Protein AF-A0A938JIF6-F1 (afdb_monomer_lite)

Sequence (369 aa):
MPEVPTPERGSEAEWVRSHLGEILREEVTPSSIAGGQRAADEALAGFHVRGYSARRNEVWPVDRRGASGLSPYIRHGLLTLPRVWDHVEGGPARDVESFRDELLWQEYARHLYARLGDATQRSLRYAVEERGAPYDWPEGMACVDFATDELRRTGWLTNQTRMWLASQWSVRDGGGWRDGEDAFFRHLLDGSRAANRVGWQWTVGALTGKPYGFSRWQVEKRAPGLCADCALARACPIQKWPPEDPPEPRSYADPRVRRDPDLARTSGTAAVSDATGAAPEMVWLTAESLGDDDPALLAHPDLTATFVWDVPLLQRLRLSAKRLIFLTQCLADLAERRDLVVRVGAPATELAGIRLAATFAPVPGWHRI

Radius of gyration: 21.28 Å; chains: 1; bounding box: 51×46×68 Å

Secondary structure (DSSP, 8-state):
---BPPPPTT-HHHHHHHHHGGG--S-----SS--SHHHHHHHHHT---TTHHHHTT--SSGGG------HHHHHTTSS-HHHHHHHTTTS-HHHHHHHHHHHHHHHHHHHHHHHHGGGGGS-SSS------PPP-PPTT-HHHHHHHHHHHHHS---HHHHHHHHHIIIIIS---HHHHHHHHHHH-TT--TTHHHHHHHHHTTTTTSS-----HHHHHHHSTTTTTS-TTGGG-TTSSPPP--PPP------GGGT--S-HHHHS--SS---SSSS--SEEEEBTTB-STT-HHHHH-TTSPEEEEEEHHHHHHH---HHHHHHHHHHHHHHHTTS-EEEEEE-HHHHTTT--EEE----STTGGG-

pLDDT: mean 92.48, std 8.33, range [51.56, 98.81]

Foldseek 3Di:
DAFDDQDAPPCLLVVCCVFVVVLADDHQAAAPQAAALVSLVVLLVPQALACLLVALLADPPPVSHSPSPNLLCCQQASDPLVNSLVSHPPYDPNSSVSVNVVSVLLVVLLLLCLQCFCVLVALAWFHAQAPADPDDQDPQQLLLCSLVVCLQRHLDDRLNSLLQRLCRQCVVVNHDLVVVLLVNLQRHSSNDPRNSSVSSSQQRCSPPQWHDWQAPVSCCVRHNPSQVPRPCNVVPPRNDTGDRPGGHRPHPPPVSSVPRPCCPSRVDDPDDDDPPPDDFQAAEGDSSYLHPPFPQCVVCVPHAYEYEAASVVCSVSSHHSNSSSNVSSSSNNVVVPGRYIYYYYHCCVNCPPGGYDYHDRSHPCRVVD

Structure (mmCIF, N/CA/C/O backbone):
data_AF-A0A938JIF6-F1
#
_entry.id   AF-A0A938JIF6-F1
#
loop_
_atom_site.group_PDB
_atom_site.id
_atom_site.type_symbol
_atom_site.label_atom_id
_atom_site.label_alt_id
_atom_site.label_comp_id
_atom_site.label_asym_id
_atom_site.label_entity_id
_atom_site.label_seq_id
_atom_site.pdbx_PDB_ins_code
_atom_site.Cartn_x
_atom_site.Cartn_y
_atom_site.Cartn_z
_atom_site.occupancy
_atom_site.B_iso_or_equiv
_atom_site.auth_seq_id
_atom_site.auth_comp_id
_atom_site.auth_asym_id
_atom_site.auth_atom_id
_atom_site.pdbx_PDB_model_num
ATOM 1 N N . MET A 1 1 ? -19.047 15.225 10.398 1.00 51.56 1 MET A N 1
ATOM 2 C CA . MET A 1 1 ? -20.406 14.686 10.183 1.00 51.56 1 MET A CA 1
ATOM 3 C C . MET A 1 1 ? -20.594 13.655 11.266 1.00 51.56 1 MET A C 1
ATOM 5 O O . MET A 1 1 ? -19.648 12.920 11.526 1.00 51.56 1 MET A O 1
ATOM 9 N N . PRO A 1 2 ? -21.767 13.614 11.905 1.00 75.50 2 PRO A N 1
ATOM 10 C CA . PRO A 1 2 ? -22.026 12.625 12.938 1.00 75.50 2 PRO A CA 1
ATOM 11 C C . PRO A 1 2 ? -21.855 11.204 12.386 1.00 75.50 2 PRO A C 1
ATOM 13 O O . PRO A 1 2 ? -21.757 10.993 11.176 1.00 75.50 2 PRO A O 1
ATOM 16 N N . GLU A 1 3 ? -21.804 10.256 13.313 1.00 90.75 3 GLU A N 1
ATOM 17 C CA . GLU A 1 3 ? -21.910 8.818 13.076 1.00 90.75 3 GLU A CA 1
ATOM 18 C C . GLU A 1 3 ? -22.782 8.471 11.859 1.00 90.75 3 GLU A C 1
ATOM 20 O O . GLU A 1 3 ? -23.891 8.984 11.697 1.00 90.75 3 GLU A O 1
ATOM 25 N N . VAL A 1 4 ? -22.241 7.630 10.983 1.00 95.81 4 VAL A N 1
ATOM 26 C CA . VAL A 1 4 ? -22.886 7.168 9.751 1.00 95.81 4 VAL A CA 1
ATOM 27 C C . VAL A 1 4 ? -23.193 5.676 9.874 1.00 95.81 4 VAL A C 1
ATOM 29 O O . VAL A 1 4 ? -22.550 4.999 10.680 1.00 95.81 4 VAL A O 1
ATOM 32 N N . PRO A 1 5 ? -24.135 5.134 9.079 1.00 97.00 5 PRO A N 1
ATOM 33 C CA . PRO A 1 5 ? -24.390 3.700 9.073 1.00 97.00 5 PRO A CA 1
ATOM 34 C C . PRO A 1 5 ? -23.096 2.918 8.841 1.00 97.00 5 PRO A C 1
ATOM 36 O O . PRO A 1 5 ? -22.312 3.262 7.954 1.00 97.00 5 PRO A O 1
ATOM 39 N N . THR A 1 6 ? -22.869 1.870 9.625 1.00 97.19 6 THR A N 1
ATOM 40 C CA . THR A 1 6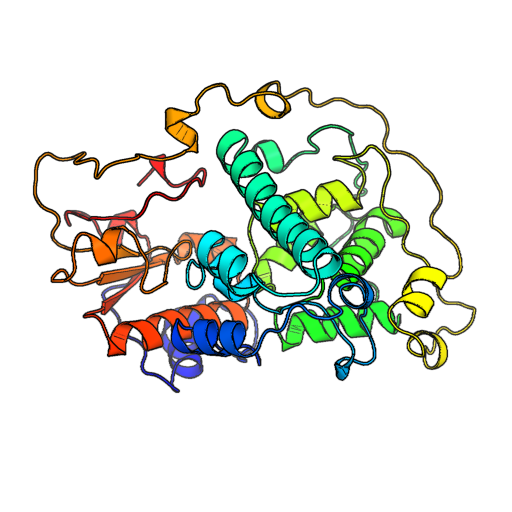 ? -21.755 0.945 9.398 1.00 97.19 6 THR A CA 1
ATOM 41 C C . THR A 1 6 ? -21.959 0.246 8.047 1.00 97.19 6 THR A C 1
ATOM 43 O O . THR A 1 6 ? -23.084 -0.151 7.744 1.00 97.19 6 THR A O 1
ATOM 46 N N . PRO A 1 7 ? -20.926 0.145 7.189 1.00 97.25 7 PRO A N 1
ATOM 47 C CA . PRO A 1 7 ? -21.076 -0.467 5.874 1.00 97.25 7 PRO A CA 1
ATOM 48 C C . PRO A 1 7 ? -21.411 -1.956 5.995 1.00 97.25 7 PRO A C 1
ATOM 50 O O . PRO A 1 7 ? -20.822 -2.666 6.808 1.00 97.25 7 PRO A O 1
ATOM 53 N N . GLU A 1 8 ? -22.318 -2.430 5.145 1.00 96.94 8 GLU A N 1
ATOM 54 C CA . GLU A 1 8 ? -22.677 -3.843 5.041 1.00 96.94 8 GLU A CA 1
ATOM 55 C C . GLU A 1 8 ? -21.904 -4.514 3.901 1.00 96.94 8 GLU A C 1
ATOM 57 O O . GLU A 1 8 ? -21.547 -3.882 2.896 1.00 96.94 8 GLU A O 1
ATOM 62 N N . ARG A 1 9 ? -21.641 -5.820 4.040 1.00 96.00 9 ARG A N 1
ATOM 63 C CA . ARG A 1 9 ? -20.945 -6.568 2.992 1.00 96.00 9 ARG A CA 1
ATOM 64 C C . ARG A 1 9 ? -21.772 -6.613 1.710 1.00 96.00 9 ARG A C 1
ATOM 66 O O . ARG A 1 9 ? -22.938 -6.993 1.715 1.00 96.00 9 ARG A O 1
ATOM 73 N N . GLY A 1 10 ? -21.138 -6.257 0.596 1.00 95.62 10 GLY A N 1
ATOM 74 C CA . GLY A 1 10 ? -21.764 -6.172 -0.724 1.00 95.62 10 GLY A CA 1
ATOM 75 C C . GLY A 1 10 ? -22.377 -4.809 -1.066 1.00 95.62 10 GLY A C 1
ATOM 76 O O . GLY A 1 10 ? -22.762 -4.610 -2.220 1.00 95.62 10 GLY A O 1
ATOM 77 N N . SER A 1 11 ? -22.444 -3.858 -0.125 1.00 96.75 11 SER A N 1
ATOM 78 C CA . SER A 1 11 ? -22.950 -2.498 -0.371 1.00 96.75 11 SER A CA 1
ATOM 79 C C . SER A 1 11 ? -21.854 -1.425 -0.343 1.00 96.75 11 SER A C 1
ATOM 81 O O . SER A 1 11 ? -22.156 -0.234 -0.334 1.00 96.75 11 SER A O 1
ATOM 83 N N . GLU A 1 12 ? -20.573 -1.800 -0.322 1.00 97.88 12 GLU A N 1
ATOM 84 C CA . GLU A 1 12 ? -19.466 -0.899 0.026 1.00 97.88 12 GLU A CA 1
ATOM 85 C C . GLU A 1 12 ? -19.243 0.201 -1.014 1.00 97.88 12 GLU A C 1
ATOM 87 O O . GLU A 1 12 ? -18.929 1.337 -0.664 1.00 97.88 12 GLU A O 1
ATOM 92 N N . ALA A 1 13 ? -19.436 -0.107 -2.299 1.00 97.62 13 ALA A N 1
ATOM 93 C CA . ALA A 1 13 ? -19.345 0.892 -3.362 1.00 97.62 13 ALA A CA 1
ATOM 94 C C . ALA A 1 13 ? -20.469 1.934 -3.266 1.00 97.62 13 ALA A C 1
ATOM 96 O O . ALA A 1 13 ? -20.216 3.125 -3.446 1.00 97.62 13 ALA A O 1
ATOM 97 N N . GLU A 1 14 ? -21.695 1.505 -2.954 1.00 97.94 14 GLU A N 1
ATOM 98 C CA . GLU A 1 14 ? -22.808 2.431 -2.723 1.00 97.94 14 GLU A CA 1
ATOM 99 C C . GLU A 1 14 ? -22.570 3.254 -1.461 1.00 97.94 14 GLU A C 1
ATOM 101 O O . GLU A 1 14 ? -22.685 4.473 -1.496 1.00 97.94 14 GLU A O 1
ATOM 106 N N . TRP A 1 15 ? -22.101 2.619 -0.389 1.00 98.00 15 TRP A N 1
ATOM 107 C CA . TRP A 1 15 ? -21.744 3.304 0.847 1.00 98.00 15 TRP A CA 1
ATOM 108 C C . TRP A 1 15 ? -20.708 4.415 0.610 1.00 98.00 15 TRP A C 1
ATOM 110 O O . TRP A 1 15 ? -20.898 5.555 1.036 1.00 98.00 15 TRP A O 1
ATOM 120 N N . VAL A 1 16 ? -19.632 4.121 -0.133 1.00 98.06 16 VAL A N 1
ATOM 121 C CA . VAL A 1 16 ? -18.611 5.119 -0.498 1.00 98.06 16 VAL A CA 1
ATOM 122 C C . VAL A 1 16 ? -19.221 6.248 -1.326 1.00 98.06 16 VAL A C 1
ATOM 124 O O . VAL A 1 16 ? -18.906 7.413 -1.084 1.00 98.06 16 VAL A O 1
ATOM 127 N N . ARG A 1 17 ? -20.114 5.934 -2.270 1.00 97.25 17 ARG A N 1
ATOM 128 C CA . ARG A 1 17 ? -20.821 6.938 -3.074 1.00 97.25 17 ARG A CA 1
ATOM 129 C C . ARG A 1 17 ? -21.674 7.859 -2.199 1.00 97.25 17 ARG A C 1
ATOM 131 O O . ARG A 1 17 ? -21.592 9.073 -2.367 1.00 97.25 17 ARG A O 1
ATOM 138 N N . SER A 1 18 ? -22.440 7.310 -1.259 1.00 96.75 18 SER A N 1
ATOM 139 C CA . SER A 1 18 ? -23.353 8.077 -0.405 1.00 96.75 18 SER A CA 1
ATOM 140 C C . SER A 1 18 ? -22.633 8.915 0.654 1.00 96.75 18 SER A C 1
ATOM 142 O O . SER A 1 18 ? -23.076 10.021 0.952 1.00 96.75 18 SER A O 1
ATOM 144 N N . HIS A 1 19 ? -21.534 8.413 1.226 1.00 96.75 19 HIS A N 1
ATOM 145 C CA . HIS A 1 19 ? -20.905 9.029 2.404 1.00 96.75 19 HIS A CA 1
ATOM 146 C C . HIS A 1 19 ? -19.565 9.717 2.126 1.00 96.75 19 HIS A C 1
ATOM 148 O O . HIS A 1 19 ? -19.156 10.581 2.898 1.00 96.75 19 HIS A O 1
ATOM 154 N N . LEU A 1 20 ? -18.882 9.364 1.033 1.00 96.19 20 LEU A N 1
ATOM 155 C CA . LEU A 1 20 ? -17.590 9.936 0.630 1.00 96.19 20 LEU A CA 1
ATOM 156 C C . LEU A 1 20 ? -17.602 10.456 -0.821 1.00 96.19 20 LEU A C 1
ATOM 158 O O . LEU A 1 20 ? -16.568 10.895 -1.324 1.00 96.19 20 LEU A O 1
ATOM 162 N N . GLY A 1 21 ? -18.751 10.443 -1.504 1.00 94.06 21 GLY A N 1
ATOM 163 C CA . GLY A 1 21 ? -18.862 10.849 -2.908 1.00 94.06 21 GLY A CA 1
ATOM 164 C C . GLY A 1 21 ? -18.404 12.284 -3.175 1.00 94.06 21 GLY A C 1
ATOM 165 O O . GLY A 1 21 ? -17.757 12.539 -4.185 1.00 94.06 21 GLY A O 1
ATOM 166 N N . GLU A 1 22 ? -18.648 13.210 -2.243 1.00 92.56 22 GLU A N 1
ATOM 167 C CA . GLU A 1 22 ? -18.284 14.629 -2.394 1.00 92.56 22 GLU A CA 1
ATOM 168 C C . GLU A 1 22 ? -16.769 14.881 -2.457 1.00 92.56 22 GLU A C 1
ATOM 170 O O . GLU A 1 22 ? -16.326 15.887 -3.014 1.00 92.56 22 GLU A O 1
ATOM 175 N N . ILE A 1 23 ? -15.955 13.985 -1.884 1.00 93.38 23 ILE A N 1
ATOM 176 C CA . ILE A 1 23 ? -14.489 14.109 -1.907 1.00 93.38 23 ILE A CA 1
ATOM 177 C C . ILE A 1 23 ? -13.846 13.354 -3.075 1.00 93.38 23 ILE A C 1
ATOM 179 O O . ILE A 1 23 ? -12.652 13.540 -3.341 1.00 93.38 23 ILE A O 1
ATOM 183 N N . LEU A 1 24 ? -14.616 12.517 -3.772 1.00 92.38 24 LEU A N 1
ATOM 184 C CA . LEU A 1 24 ? -14.155 11.768 -4.932 1.00 92.38 24 LEU A CA 1
ATOM 185 C C . LEU A 1 24 ? -14.132 12.644 -6.187 1.00 92.38 24 LEU A C 1
ATOM 187 O O . LEU A 1 24 ? -14.894 13.592 -6.348 1.00 92.38 24 LEU A O 1
ATOM 191 N N . ARG A 1 25 ? -13.196 12.329 -7.085 1.00 87.69 25 ARG A N 1
ATOM 192 C CA . ARG A 1 25 ? -12.977 13.046 -8.356 1.00 87.69 25 ARG A CA 1
ATOM 193 C C . ARG A 1 25 ? -13.020 12.115 -9.565 1.00 87.69 25 ARG A C 1
ATOM 195 O O . ARG A 1 25 ? -12.510 12.456 -10.626 1.00 87.69 25 ARG A O 1
ATOM 202 N N . GLU A 1 26 ? -13.551 10.921 -9.366 1.00 91.56 26 GLU A N 1
ATOM 203 C CA . GLU A 1 26 ? -13.633 9.855 -10.355 1.00 91.56 26 GLU A CA 1
ATOM 204 C C . GLU A 1 26 ? -14.889 9.021 -10.098 1.00 91.56 26 GLU A C 1
ATOM 206 O O . GLU A 1 26 ? -15.537 9.159 -9.056 1.00 91.56 26 GLU A O 1
ATOM 211 N N . GLU A 1 27 ? -15.220 8.149 -11.046 1.00 92.06 27 GLU A N 1
ATOM 212 C CA . GLU A 1 27 ? -16.314 7.201 -10.879 1.00 92.06 27 GLU A CA 1
ATOM 213 C C . GLU A 1 27 ? -16.019 6.179 -9.775 1.00 92.06 27 GLU A C 1
ATOM 215 O O . GLU A 1 27 ? -14.889 5.721 -9.576 1.00 92.06 27 GLU A O 1
ATOM 220 N N . VAL A 1 28 ? -17.072 5.809 -9.047 1.00 93.50 28 VAL A N 1
ATOM 221 C CA . VAL A 1 28 ? -16.986 4.866 -7.932 1.00 93.50 28 VAL A CA 1
ATOM 222 C C . VAL A 1 28 ? -16.951 3.438 -8.468 1.00 93.50 28 VAL A C 1
ATOM 224 O O . VAL A 1 28 ? -17.994 2.803 -8.633 1.00 93.50 28 VAL A O 1
ATOM 227 N N . THR A 1 29 ? -15.739 2.943 -8.718 1.00 94.50 29 THR A N 1
ATOM 228 C CA . THR A 1 29 ? -15.488 1.597 -9.252 1.00 94.50 29 THR A CA 1
ATOM 229 C C . THR A 1 29 ? -14.606 0.791 -8.289 1.00 94.50 29 THR A C 1
ATOM 231 O O . THR A 1 29 ? -13.555 1.290 -7.870 1.00 94.50 29 THR A O 1
ATOM 234 N N . PRO A 1 30 ? -15.002 -0.442 -7.912 1.00 96.25 30 PRO A N 1
ATOM 235 C CA . PRO A 1 30 ? -14.225 -1.282 -7.005 1.00 96.25 30 PRO A CA 1
ATOM 236 C C . PRO A 1 30 ? -12.974 -1.858 -7.680 1.00 96.25 30 PRO A C 1
ATOM 238 O O . PRO A 1 30 ? -12.893 -1.970 -8.903 1.00 96.25 30 PRO A O 1
ATOM 241 N N . SER A 1 31 ? -12.006 -2.275 -6.862 1.00 97.62 31 SER A N 1
ATOM 242 C CA . SER A 1 31 ? -10.917 -3.139 -7.324 1.00 97.62 31 SER A CA 1
ATOM 243 C C . SER A 1 31 ? -11.411 -4.576 -7.520 1.00 97.62 31 SER A C 1
ATOM 245 O O . SER A 1 31 ? -12.368 -5.010 -6.884 1.00 97.62 31 SER A O 1
ATOM 247 N N . SER A 1 32 ? -10.702 -5.347 -8.348 1.00 96.00 32 SER A N 1
ATOM 248 C CA . SER A 1 32 ? -10.821 -6.809 -8.373 1.00 96.00 32 SER A CA 1
ATOM 249 C C . SER A 1 32 ? -10.201 -7.499 -7.148 1.00 96.00 32 SER A C 1
ATOM 251 O O . SER A 1 32 ? -10.370 -8.701 -6.988 1.00 96.00 32 SER A O 1
ATOM 253 N N . ILE A 1 33 ? -9.442 -6.775 -6.320 1.00 97.81 33 ILE A N 1
ATOM 254 C CA . ILE A 1 33 ? -8.894 -7.256 -5.047 1.00 97.81 33 ILE A CA 1
ATOM 255 C C . ILE A 1 33 ? -9.852 -6.811 -3.941 1.00 97.81 33 ILE A C 1
ATOM 257 O O . ILE A 1 33 ? -10.018 -5.611 -3.721 1.00 97.81 33 ILE A O 1
ATOM 261 N N . ALA A 1 34 ? -10.474 -7.773 -3.263 1.00 97.75 34 ALA A N 1
ATOM 262 C CA . ALA A 1 34 ? -11.380 -7.507 -2.151 1.00 97.75 34 ALA A CA 1
ATOM 263 C C . ALA A 1 34 ? -10.609 -7.154 -0.868 1.00 97.75 34 ALA A C 1
ATOM 265 O O . ALA A 1 34 ? -9.547 -7.713 -0.611 1.00 97.75 34 ALA A O 1
ATOM 266 N N . GLY A 1 35 ? -11.144 -6.234 -0.067 1.00 98.19 35 GLY A N 1
ATOM 267 C CA . GLY A 1 35 ? -10.681 -5.952 1.295 1.00 98.19 35 GLY A CA 1
ATOM 268 C C . GLY A 1 35 ? -11.307 -6.870 2.349 1.00 98.19 35 GLY A C 1
ATOM 269 O O . GLY A 1 35 ? -12.258 -7.599 2.068 1.00 98.19 35 GLY A O 1
ATOM 270 N N . GLY A 1 36 ? -10.778 -6.810 3.574 1.00 98.31 36 GLY A N 1
ATOM 271 C CA . GLY A 1 36 ? -11.246 -7.594 4.726 1.00 98.31 36 GLY A CA 1
ATOM 272 C C . GLY A 1 36 ? -10.315 -8.725 5.156 1.00 98.31 36 GLY A C 1
ATOM 273 O O . GLY A 1 36 ? -9.469 -9.184 4.386 1.00 98.31 36 GLY A O 1
ATOM 274 N N . GLN A 1 37 ? -10.481 -9.172 6.404 1.00 98.62 37 GLN A N 1
ATOM 275 C CA . GLN A 1 37 ? -9.691 -10.251 7.002 1.00 98.62 37 GLN A CA 1
ATOM 276 C C . GLN A 1 37 ? -9.927 -11.566 6.260 1.00 98.62 37 GLN A C 1
ATOM 278 O O . GLN A 1 37 ? -8.972 -12.264 5.940 1.00 98.62 37 GLN A O 1
ATOM 283 N N . ARG A 1 38 ? -11.178 -11.867 5.885 1.00 98.31 38 ARG A N 1
ATOM 284 C CA . ARG A 1 38 ? -11.494 -13.078 5.107 1.00 98.31 38 ARG A CA 1
ATOM 285 C C . ARG A 1 38 ? -10.785 -13.111 3.756 1.00 98.31 38 ARG A C 1
ATOM 287 O O . ARG A 1 38 ? -10.157 -14.111 3.426 1.00 98.31 38 ARG A O 1
ATOM 294 N N . ALA A 1 39 ? -10.813 -12.005 3.011 1.00 98.62 39 ALA A N 1
ATOM 295 C CA . ALA A 1 39 ? -10.100 -11.902 1.737 1.00 98.62 39 ALA A CA 1
ATOM 296 C C . ALA A 1 39 ? -8.577 -12.035 1.922 1.00 98.62 39 ALA A C 1
ATOM 298 O O . ALA A 1 39 ? -7.898 -12.664 1.109 1.00 98.62 39 ALA A O 1
ATOM 299 N N . ALA A 1 40 ? -8.041 -11.478 3.011 1.00 98.81 40 ALA A N 1
ATOM 300 C CA . ALA A 1 40 ? -6.636 -11.600 3.370 1.00 98.81 40 ALA A CA 1
ATOM 301 C C . ALA A 1 40 ? -6.233 -13.049 3.699 1.00 98.81 40 ALA A C 1
ATOM 303 O O . ALA A 1 40 ? -5.202 -13.528 3.219 1.00 98.81 40 ALA A O 1
ATOM 304 N N . ASP A 1 41 ? -7.054 -13.754 4.477 1.00 98.75 41 ASP A N 1
ATOM 305 C CA . ASP A 1 41 ? -6.838 -15.147 4.865 1.00 98.75 41 ASP A CA 1
ATOM 306 C C . ASP A 1 41 ? -6.925 -16.088 3.658 1.00 98.75 41 ASP A C 1
ATOM 308 O O . ASP A 1 41 ? -6.057 -16.944 3.484 1.00 98.75 41 ASP A O 1
ATOM 312 N N . GLU A 1 42 ? -7.921 -15.895 2.787 1.00 98.69 42 GLU A N 1
ATOM 313 C CA . GLU A 1 42 ? -8.062 -16.633 1.526 1.00 98.69 42 GLU A CA 1
ATOM 314 C C . GLU A 1 42 ? -6.858 -16.403 0.604 1.00 98.69 42 GLU A C 1
ATOM 316 O O . GLU A 1 42 ? -6.301 -17.356 0.051 1.00 98.69 42 GLU A O 1
ATOM 321 N N . ALA A 1 43 ? -6.410 -15.150 0.473 1.00 98.69 43 ALA A N 1
ATOM 322 C CA . ALA A 1 43 ? -5.241 -14.813 -0.330 1.00 98.69 43 ALA A CA 1
ATOM 323 C C . ALA A 1 43 ? -3.959 -15.460 0.215 1.00 98.69 43 ALA A C 1
ATOM 325 O O . ALA A 1 43 ? -3.147 -15.961 -0.567 1.00 98.69 43 ALA A O 1
ATOM 326 N N . LEU A 1 44 ? -3.773 -15.479 1.540 1.00 98.75 44 LEU A N 1
ATOM 327 C CA . LEU A 1 44 ? -2.632 -16.145 2.162 1.00 98.75 44 LEU A CA 1
ATOM 328 C C . LEU A 1 44 ? -2.705 -17.663 1.962 1.00 98.75 44 LEU A C 1
ATOM 330 O O . LEU A 1 44 ? -1.735 -18.257 1.498 1.00 98.75 44 LEU A O 1
ATOM 334 N N . ALA A 1 45 ? -3.856 -18.284 2.231 1.00 98.44 45 ALA A N 1
ATOM 335 C CA . ALA A 1 45 ? -4.062 -19.722 2.062 1.00 98.44 45 ALA A CA 1
ATOM 336 C C . ALA A 1 45 ? -3.824 -20.188 0.614 1.00 98.44 45 ALA A C 1
ATOM 338 O O . ALA A 1 45 ? -3.261 -21.261 0.395 1.00 98.44 45 ALA A O 1
ATOM 339 N N . GLY A 1 46 ? -4.205 -19.368 -0.371 1.00 97.50 46 GLY A N 1
ATOM 340 C CA . GLY A 1 46 ? -3.970 -19.629 -1.792 1.00 97.50 46 GLY A CA 1
ATOM 341 C C . GLY A 1 46 ? -2.535 -19.370 -2.269 1.00 97.50 46 GLY A C 1
ATOM 342 O O . GLY A 1 46 ? -2.186 -19.739 -3.393 1.00 97.50 46 GLY A O 1
ATOM 343 N N . PHE A 1 47 ? -1.681 -18.739 -1.457 1.00 98.00 47 PHE A N 1
ATOM 344 C CA . PHE A 1 47 ? -0.307 -18.436 -1.844 1.00 98.00 47 PHE A CA 1
ATOM 345 C C . PHE A 1 47 ? 0.642 -19.612 -1.573 1.00 98.00 47 PHE A C 1
ATOM 347 O O . PHE A 1 47 ? 0.786 -20.089 -0.446 1.00 98.00 47 PHE A O 1
ATOM 354 N N . HIS A 1 48 ? 1.376 -20.021 -2.614 1.00 96.62 48 HIS A N 1
ATOM 355 C CA . HIS A 1 48 ? 2.421 -21.041 -2.538 1.00 96.62 48 HIS A CA 1
ATOM 356 C C . HIS A 1 48 ? 3.774 -20.479 -2.976 1.00 96.62 48 HIS A C 1
ATOM 358 O O . HIS A 1 48 ? 3.946 -20.048 -4.117 1.00 96.62 48 HIS A O 1
ATOM 364 N N . VAL A 1 49 ? 4.777 -20.569 -2.100 1.00 98.38 49 VAL A N 1
ATOM 365 C CA . VAL A 1 49 ? 6.111 -19.992 -2.345 1.00 98.38 49 VAL A CA 1
ATOM 366 C C . VAL A 1 49 ? 6.915 -20.726 -3.430 1.00 98.38 49 VAL A C 1
ATOM 368 O O . VAL A 1 49 ? 7.870 -20.183 -3.975 1.00 98.38 49 VAL A O 1
ATOM 371 N N . ARG A 1 50 ? 6.552 -21.963 -3.796 1.00 98.06 50 ARG A N 1
ATOM 372 C CA . ARG A 1 50 ? 7.299 -22.767 -4.780 1.00 98.06 50 ARG A CA 1
ATOM 373 C C . ARG A 1 50 ? 7.458 -22.028 -6.117 1.00 98.06 50 ARG A C 1
ATOM 375 O O . ARG A 1 50 ? 6.487 -21.637 -6.762 1.00 98.06 50 ARG A O 1
ATOM 382 N N . GLY A 1 51 ? 8.697 -21.894 -6.578 1.00 97.81 51 GLY A N 1
ATOM 383 C CA . GLY A 1 51 ? 9.060 -21.192 -7.808 1.00 97.81 51 GLY A CA 1
ATOM 384 C C . GLY A 1 51 ? 9.011 -19.663 -7.710 1.00 97.81 51 GLY A C 1
ATOM 385 O O . GLY A 1 51 ? 9.088 -19.005 -8.752 1.00 97.81 51 GLY A O 1
ATOM 386 N N . TYR A 1 52 ? 8.863 -19.089 -6.511 1.00 98.38 52 TYR A N 1
ATOM 387 C CA . TYR A 1 52 ? 8.858 -17.643 -6.287 1.00 98.38 52 TYR A CA 1
ATOM 388 C C . TYR A 1 52 ? 10.146 -16.976 -6.784 1.00 98.38 52 TYR A C 1
ATOM 390 O O . TYR A 1 52 ? 10.083 -15.994 -7.526 1.00 98.38 52 TYR A O 1
ATOM 398 N N . SER A 1 53 ? 11.317 -17.539 -6.466 1.00 98.00 53 SER A N 1
ATOM 399 C CA . SER A 1 53 ? 12.623 -16.955 -6.810 1.00 98.00 53 SER A CA 1
ATOM 400 C C . SER A 1 53 ? 12.772 -16.737 -8.321 1.00 98.00 53 SER A C 1
ATOM 402 O O . SER A 1 53 ? 13.280 -15.706 -8.769 1.00 98.00 53 SER A O 1
ATOM 404 N N . ALA A 1 54 ? 12.265 -17.683 -9.117 1.00 97.38 54 ALA A N 1
ATOM 405 C CA . ALA A 1 54 ? 12.285 -17.606 -10.573 1.00 97.38 54 ALA A CA 1
ATOM 406 C C . ALA A 1 54 ? 11.232 -16.633 -11.131 1.00 97.38 54 ALA A C 1
ATOM 408 O O . ALA A 1 54 ? 11.529 -15.893 -12.067 1.00 97.38 54 ALA A O 1
ATOM 409 N N . ARG A 1 55 ? 10.020 -16.618 -10.556 1.00 97.25 55 ARG A N 1
ATOM 410 C CA . ARG A 1 55 ? 8.841 -15.968 -11.156 1.00 97.25 55 ARG A CA 1
ATOM 411 C C . ARG A 1 55 ? 8.485 -14.593 -10.585 1.00 97.25 55 ARG A C 1
ATOM 413 O O . ARG A 1 55 ? 7.655 -13.899 -11.164 1.00 97.25 55 ARG A O 1
ATOM 420 N N . ARG A 1 56 ? 9.092 -14.156 -9.474 1.00 96.56 56 ARG A N 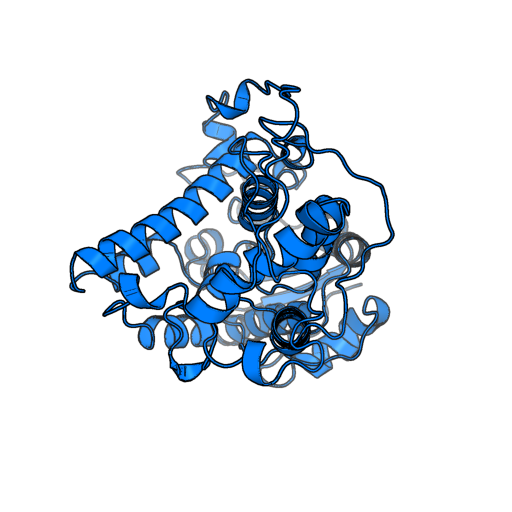1
ATOM 421 C CA . ARG A 1 56 ? 8.741 -12.893 -8.778 1.00 96.56 56 ARG A CA 1
ATOM 422 C C . ARG A 1 56 ? 8.813 -11.628 -9.640 1.00 96.56 56 ARG A C 1
ATOM 424 O O . ARG A 1 56 ? 8.181 -10.632 -9.311 1.00 96.56 56 ARG A O 1
ATOM 431 N N . ASN A 1 57 ? 9.582 -11.667 -10.730 1.00 96.94 57 ASN A N 1
ATOM 432 C CA . ASN A 1 57 ? 9.742 -10.541 -11.651 1.00 96.94 57 ASN A CA 1
ATOM 433 C C . ASN A 1 57 ? 8.932 -10.691 -12.948 1.00 96.94 57 ASN A C 1
ATOM 435 O O . ASN A 1 57 ? 9.025 -9.813 -13.799 1.00 96.94 57 ASN A O 1
ATOM 439 N N . GLU A 1 58 ? 8.214 -11.796 -13.139 1.00 97.56 58 GLU A N 1
ATOM 440 C CA . GLU A 1 58 ? 7.367 -11.988 -14.317 1.00 97.56 58 GLU A CA 1
ATOM 441 C C . GLU A 1 58 ? 6.196 -11.001 -14.273 1.00 97.56 58 GLU A C 1
ATOM 443 O O . GLU A 1 58 ? 5.585 -10.787 -13.225 1.00 97.56 58 GLU A O 1
ATOM 448 N N . VAL A 1 59 ? 5.904 -10.390 -15.418 1.00 97.38 59 VAL A N 1
ATOM 449 C CA . VAL A 1 59 ? 4.865 -9.370 -15.617 1.00 97.38 59 VAL A CA 1
ATOM 450 C C . VAL A 1 59 ? 3.811 -9.860 -16.606 1.00 97.38 59 VAL A C 1
ATOM 452 O O . VAL A 1 59 ? 2.624 -9.624 -16.376 1.00 97.38 59 VAL A O 1
ATOM 455 N N . TRP A 1 60 ? 4.215 -10.541 -17.681 1.00 95.50 60 TRP A N 1
ATOM 456 C CA . TRP A 1 60 ? 3.303 -11.068 -18.698 1.00 95.50 60 TRP A CA 1
ATOM 457 C C . TRP A 1 60 ? 3.805 -12.410 -19.262 1.00 95.50 60 TRP A C 1
ATOM 459 O O . TRP A 1 60 ? 5.002 -12.532 -19.514 1.00 95.50 60 TRP A O 1
ATOM 469 N N . PRO A 1 61 ? 2.927 -13.401 -19.506 1.00 94.75 61 PRO A N 1
ATOM 470 C CA . PRO A 1 61 ? 1.480 -13.376 -19.274 1.00 94.75 61 PRO A CA 1
ATOM 471 C C . PRO A 1 61 ? 1.115 -13.421 -17.779 1.00 94.75 61 PRO A C 1
ATOM 473 O O . PRO A 1 61 ? 1.903 -13.863 -16.941 1.00 94.75 61 PRO A O 1
ATOM 476 N N . VAL A 1 62 ? -0.055 -12.869 -17.434 1.00 94.81 62 VAL A N 1
ATOM 477 C CA . VAL A 1 62 ? -0.469 -12.613 -16.036 1.00 94.81 62 VAL A CA 1
ATOM 478 C C . VAL A 1 62 ? -0.539 -13.897 -15.201 1.00 94.81 62 VAL A C 1
ATOM 480 O O . VAL A 1 62 ? -0.160 -13.887 -14.033 1.00 94.81 62 VAL A O 1
ATOM 483 N N . ASP A 1 63 ? -0.945 -15.011 -15.805 1.00 94.06 63 ASP A N 1
ATOM 484 C CA . ASP A 1 63 ? -1.050 -16.338 -15.185 1.00 94.06 63 ASP A CA 1
ATOM 485 C C . ASP A 1 63 ? 0.305 -16.933 -14.755 1.00 94.06 63 ASP A C 1
ATOM 487 O O . ASP A 1 63 ? 0.354 -17.847 -13.933 1.00 94.06 63 ASP A O 1
ATOM 491 N N . ARG A 1 64 ? 1.424 -16.408 -15.273 1.00 93.88 64 ARG A N 1
ATOM 492 C CA . ARG A 1 64 ? 2.781 -16.865 -14.925 1.00 93.88 64 ARG A CA 1
ATOM 493 C C . ARG A 1 64 ? 3.454 -16.051 -13.826 1.00 93.88 64 ARG A C 1
ATOM 495 O O . ARG A 1 64 ? 4.566 -16.398 -13.416 1.00 93.88 64 ARG A O 1
ATOM 502 N N . ARG A 1 65 ? 2.817 -14.982 -13.347 1.00 95.56 65 ARG A N 1
ATOM 503 C CA . ARG A 1 65 ? 3.383 -14.102 -12.318 1.00 95.56 65 ARG A CA 1
ATOM 504 C C . ARG A 1 65 ? 3.668 -14.871 -11.029 1.00 95.56 65 ARG A C 1
ATOM 506 O O . ARG A 1 65 ? 2.868 -15.686 -10.584 1.00 95.56 65 ARG A O 1
ATOM 513 N N . GLY A 1 66 ? 4.818 -14.590 -10.415 1.00 96.00 66 GLY A N 1
ATOM 514 C CA . GLY A 1 66 ? 5.191 -15.141 -9.106 1.00 96.00 66 GLY A CA 1
ATOM 515 C C . GLY A 1 66 ? 4.963 -14.194 -7.929 1.00 96.00 66 GLY A C 1
ATOM 516 O O . GLY A 1 66 ? 5.211 -14.581 -6.794 1.00 96.00 66 GLY A O 1
ATOM 517 N N . ALA A 1 67 ? 4.554 -12.947 -8.173 1.00 96.44 67 ALA A N 1
ATOM 518 C CA . ALA A 1 67 ? 4.262 -11.994 -7.105 1.00 96.44 67 ALA A CA 1
ATOM 519 C C . ALA A 1 67 ? 3.061 -12.472 -6.266 1.00 96.44 67 ALA A C 1
ATOM 521 O O . ALA A 1 67 ? 2.065 -12.920 -6.823 1.00 96.44 67 ALA A O 1
ATOM 522 N N . SER A 1 68 ? 3.149 -12.356 -4.938 1.00 97.75 68 SER A N 1
ATOM 523 C CA . SER A 1 68 ? 2.172 -12.964 -4.020 1.00 97.75 68 SER A CA 1
ATOM 524 C C . SER A 1 68 ? 0.815 -12.262 -3.967 1.00 97.75 68 SER A C 1
ATOM 526 O O . SER A 1 68 ? -0.155 -12.859 -3.525 1.00 97.75 68 SER A O 1
ATOM 528 N N . GLY A 1 69 ? 0.742 -10.984 -4.351 1.00 97.25 69 GLY A N 1
ATOM 529 C CA . GLY A 1 69 ? -0.482 -10.184 -4.218 1.00 97.25 69 GLY A CA 1
ATOM 530 C C . GLY A 1 69 ? -0.869 -9.844 -2.771 1.00 97.25 69 GLY A C 1
ATOM 531 O O . GLY A 1 69 ? -1.922 -9.260 -2.557 1.00 97.25 69 GLY A O 1
ATOM 532 N N . LEU A 1 70 ? -0.025 -10.156 -1.777 1.00 98.69 70 LEU A N 1
ATOM 533 C CA . LEU A 1 70 ? -0.358 -9.991 -0.352 1.00 98.69 70 LEU A CA 1
ATOM 534 C C . LEU A 1 70 ? -0.157 -8.566 0.190 1.00 98.69 70 LEU A C 1
ATOM 536 O O . LEU A 1 70 ? -0.564 -8.261 1.310 1.00 98.69 70 LEU A O 1
ATOM 540 N N . SER A 1 71 ? 0.484 -7.680 -0.575 1.00 98.50 71 SER A N 1
ATOM 541 C CA . SER A 1 71 ? 0.857 -6.344 -0.102 1.00 98.50 71 SER A CA 1
ATOM 542 C C . SER A 1 71 ? -0.321 -5.442 0.308 1.00 98.50 71 SER A C 1
ATOM 544 O O . SER A 1 71 ? -0.137 -4.716 1.287 1.00 98.50 71 SER A O 1
ATOM 546 N N . PRO A 1 72 ? -1.521 -5.481 -0.319 1.00 98.56 72 PRO A N 1
ATOM 547 C CA . PRO A 1 72 ? -2.677 -4.725 0.174 1.00 98.56 72 PRO A CA 1
ATOM 548 C C . PRO A 1 72 ? -3.094 -5.150 1.585 1.00 98.56 72 PRO A C 1
ATOM 550 O O . PRO A 1 72 ? -3.399 -4.306 2.419 1.00 98.56 72 PRO A O 1
ATOM 553 N N . TYR A 1 73 ? -3.026 -6.445 1.893 1.00 98.75 73 TYR A N 1
ATOM 554 C CA . TYR A 1 73 ? -3.406 -6.965 3.206 1.00 98.75 73 TYR A CA 1
ATOM 555 C C . TYR A 1 73 ? -2.349 -6.665 4.273 1.00 98.75 73 TYR A C 1
ATOM 557 O O . TYR A 1 73 ? -2.672 -6.201 5.366 1.00 98.75 73 TYR A O 1
ATOM 565 N N . ILE A 1 74 ? -1.069 -6.833 3.925 1.00 98.25 74 ILE A N 1
ATOM 566 C CA . ILE A 1 74 ? 0.066 -6.506 4.805 1.00 98.25 74 ILE A CA 1
ATOM 567 C C . ILE A 1 74 ? 0.105 -5.008 5.132 1.00 98.25 74 ILE A C 1
ATOM 569 O O . ILE A 1 74 ? 0.474 -4.615 6.240 1.00 98.25 74 ILE A O 1
ATOM 573 N N . ARG A 1 75 ? -0.257 -4.150 4.169 1.00 96.56 75 ARG A N 1
ATOM 574 C CA . ARG A 1 75 ? -0.299 -2.694 4.347 1.00 96.56 75 ARG A CA 1
ATOM 575 C C . ARG A 1 75 ? -1.231 -2.280 5.482 1.00 96.56 75 ARG A C 1
ATOM 577 O O . ARG A 1 75 ? -0.897 -1.329 6.182 1.00 96.56 75 ARG A O 1
ATOM 584 N N . HIS A 1 76 ? -2.374 -2.945 5.601 1.00 97.50 76 HIS A N 1
ATOM 585 C CA . HIS A 1 76 ? -3.481 -2.554 6.471 1.00 97.50 76 HIS A CA 1
ATOM 586 C C . HIS A 1 76 ? -3.576 -3.403 7.747 1.00 97.50 76 HIS A C 1
ATOM 588 O O . HIS A 1 76 ? -4.598 -3.376 8.424 1.00 97.50 76 HIS A O 1
ATOM 594 N N . GLY A 1 77 ? -2.538 -4.184 8.062 1.00 96.69 77 GLY A N 1
ATOM 595 C CA . GLY A 1 77 ? -2.497 -5.017 9.267 1.00 96.69 77 GLY A CA 1
ATOM 596 C C . GLY A 1 77 ? -3.415 -6.244 9.232 1.00 96.69 77 GLY A C 1
ATOM 597 O O . GLY A 1 77 ? -3.494 -6.947 10.227 1.00 96.69 77 GLY A O 1
ATOM 598 N N . LEU A 1 78 ? -4.064 -6.538 8.098 1.00 98.38 78 LEU A N 1
ATOM 599 C CA . LEU A 1 78 ? -4.890 -7.742 7.920 1.00 98.38 78 LEU A CA 1
ATOM 600 C C . LEU A 1 78 ? -4.029 -9.017 7.913 1.00 98.38 78 LEU A C 1
ATOM 602 O O . LEU A 1 78 ? -4.470 -10.083 8.327 1.00 98.38 78 LEU A O 1
ATOM 606 N N . LEU A 1 79 ? -2.782 -8.908 7.440 1.00 98.44 79 LEU A N 1
ATOM 607 C CA . LEU A 1 79 ? -1.759 -9.944 7.574 1.00 98.44 79 LEU A CA 1
ATOM 608 C C . LEU A 1 79 ? -0.514 -9.356 8.231 1.00 98.44 79 LEU A C 1
ATOM 610 O O . LEU A 1 79 ? 0.071 -8.391 7.731 1.00 98.44 79 LEU A O 1
ATOM 614 N N . THR A 1 80 ? -0.062 -9.975 9.317 1.00 96.75 80 THR A N 1
ATOM 615 C CA . THR A 1 80 ? 1.200 -9.603 9.959 1.00 96.75 80 THR A CA 1
ATOM 616 C C . THR A 1 80 ? 2.387 -10.204 9.199 1.00 96.75 80 THR A C 1
ATOM 618 O O . THR A 1 80 ? 2.293 -11.289 8.618 1.00 96.75 80 THR A O 1
ATOM 621 N N . LEU A 1 81 ? 3.533 -9.510 9.186 1.00 96.69 81 LEU A N 1
ATOM 622 C CA . LEU A 1 81 ? 4.743 -10.050 8.549 1.00 96.69 81 LEU A CA 1
ATOM 623 C C . LEU A 1 81 ? 5.194 -11.388 9.163 1.00 96.69 81 LEU A C 1
ATOM 625 O O . LEU A 1 81 ? 5.532 -12.264 8.372 1.00 96.69 81 LEU A O 1
ATOM 629 N N . PRO A 1 82 ? 5.158 -11.600 10.499 1.00 97.44 82 PRO A N 1
ATOM 630 C CA . PRO A 1 82 ? 5.459 -12.906 11.092 1.00 97.44 82 PRO A CA 1
ATOM 631 C C . PRO A 1 82 ? 4.544 -14.023 10.581 1.00 97.44 82 PRO A C 1
ATOM 633 O O . PRO A 1 82 ? 5.033 -15.059 10.145 1.00 97.44 82 PRO A O 1
ATOM 636 N N . ARG A 1 83 ? 3.228 -13.788 10.503 1.00 98.00 83 ARG A N 1
ATOM 637 C CA . ARG A 1 83 ? 2.285 -14.783 9.971 1.00 98.00 83 ARG A CA 1
ATOM 638 C C . ARG A 1 83 ? 2.616 -15.174 8.529 1.00 98.00 83 ARG A C 1
ATOM 640 O O . ARG A 1 83 ? 2.610 -16.349 8.181 1.00 98.00 83 ARG A O 1
ATOM 647 N N . VAL A 1 84 ? 2.938 -14.194 7.685 1.00 98.56 84 VAL A N 1
ATOM 648 C CA . VAL A 1 84 ? 3.318 -14.429 6.281 1.00 98.56 84 VAL A CA 1
ATOM 649 C C . VAL A 1 84 ? 4.702 -15.089 6.165 1.00 98.56 84 VAL A C 1
ATOM 651 O O . VAL A 1 84 ? 4.938 -15.883 5.254 1.00 98.56 84 VAL A O 1
ATOM 654 N N . TRP A 1 85 ? 5.615 -14.784 7.088 1.00 98.62 85 TRP A N 1
ATOM 655 C CA . TRP A 1 85 ? 6.945 -15.386 7.186 1.00 98.62 85 TRP A CA 1
ATOM 656 C C . TRP A 1 85 ? 6.886 -16.874 7.542 1.00 98.62 85 TRP A C 1
ATOM 658 O O . TRP A 1 85 ? 7.618 -17.672 6.944 1.00 98.62 85 TRP A O 1
ATOM 668 N N . ASP A 1 86 ? 6.022 -17.236 8.488 1.00 98.50 86 ASP A N 1
ATOM 669 C CA . ASP A 1 86 ? 5.802 -18.616 8.925 1.00 98.50 86 ASP A CA 1
ATOM 670 C C . ASP A 1 86 ? 5.002 -19.404 7.882 1.00 98.50 86 ASP A C 1
ATOM 672 O O . ASP A 1 86 ? 5.315 -20.555 7.607 1.00 98.50 86 ASP A O 1
ATOM 676 N N . HIS A 1 87 ? 4.040 -18.773 7.197 1.00 98.56 87 HIS A N 1
ATOM 677 C CA . HIS A 1 87 ? 3.222 -19.428 6.163 1.00 98.56 87 HIS A CA 1
ATOM 678 C C . HIS A 1 87 ? 4.037 -20.058 5.025 1.00 98.56 87 HIS A C 1
ATOM 680 O O . HIS A 1 87 ? 3.642 -21.069 4.448 1.00 98.56 87 HIS A O 1
ATOM 686 N N . VAL A 1 88 ? 5.176 -19.460 4.670 1.00 98.31 88 VAL A N 1
ATOM 687 C CA . VAL A 1 88 ? 6.049 -19.998 3.614 1.00 98.31 88 VAL A CA 1
ATOM 688 C C . VAL A 1 88 ? 7.041 -21.046 4.119 1.00 98.31 88 VAL A C 1
ATOM 690 O O . VAL A 1 88 ? 7.806 -21.594 3.320 1.00 98.31 88 VAL A O 1
ATOM 693 N N . GLU A 1 89 ? 7.061 -21.321 5.424 1.00 96.25 89 GLU A N 1
ATOM 694 C CA . GLU A 1 89 ? 7.903 -22.359 6.007 1.00 96.25 89 GLU A CA 1
ATOM 695 C C . GLU A 1 89 ? 7.616 -23.730 5.366 1.00 96.25 89 GLU A C 1
ATOM 697 O O . GLU A 1 89 ? 6.502 -24.044 4.952 1.00 96.25 89 GLU A O 1
ATOM 702 N N . GLY A 1 90 ? 8.662 -24.545 5.194 1.00 96.00 90 GLY A N 1
ATOM 703 C CA . GLY A 1 90 ? 8.567 -25.850 4.525 1.00 96.00 90 GLY A CA 1
ATOM 704 C C . GLY A 1 90 ? 8.580 -25.805 2.988 1.00 96.00 90 GLY A C 1
ATOM 705 O O . GLY A 1 90 ? 8.644 -26.856 2.344 1.00 96.00 90 GLY A O 1
ATOM 706 N N . GLY A 1 91 ? 8.574 -24.618 2.371 1.00 98.00 91 GLY A N 1
ATOM 707 C CA . GLY A 1 91 ? 8.817 -24.457 0.935 1.00 98.00 91 GLY A CA 1
ATOM 708 C C . GLY A 1 91 ? 10.273 -24.742 0.513 1.00 98.00 91 GLY A C 1
ATOM 709 O O . GLY A 1 91 ? 11.156 -24.912 1.356 1.00 98.00 91 GLY A O 1
ATOM 710 N N . PRO A 1 92 ? 10.579 -24.772 -0.802 1.00 98.44 92 PRO A N 1
ATOM 711 C CA . PRO A 1 92 ? 11.958 -24.903 -1.276 1.00 98.44 92 PRO A CA 1
ATOM 712 C C . PRO A 1 92 ? 12.842 -23.771 -0.737 1.00 98.44 92 PRO A C 1
ATOM 714 O O . PRO A 1 92 ? 12.514 -22.602 -0.927 1.00 98.44 92 PRO A O 1
ATOM 717 N N . ALA A 1 93 ? 13.980 -24.110 -0.122 1.00 98.50 93 ALA A N 1
ATOM 718 C CA . ALA A 1 93 ? 14.812 -23.165 0.635 1.00 98.50 93 ALA A CA 1
ATOM 719 C C . ALA A 1 93 ? 15.111 -21.853 -0.114 1.00 98.50 93 ALA A C 1
ATOM 721 O O . ALA A 1 93 ? 14.893 -20.774 0.424 1.00 98.50 93 ALA A O 1
ATOM 722 N N . ARG A 1 94 ? 15.511 -21.942 -1.389 1.00 98.44 94 ARG A N 1
ATOM 723 C CA . ARG A 1 94 ? 15.797 -20.770 -2.234 1.00 98.44 94 ARG A CA 1
ATOM 724 C C . ARG A 1 94 ? 14.585 -19.855 -2.429 1.00 98.44 94 ARG A C 1
ATOM 726 O O . ARG A 1 94 ? 14.737 -18.637 -2.496 1.00 98.44 94 ARG A O 1
ATOM 733 N N . ASP A 1 95 ? 13.400 -20.433 -2.596 1.00 98.69 95 ASP A N 1
ATOM 734 C CA . ASP A 1 95 ? 12.171 -19.665 -2.786 1.00 98.69 95 ASP A CA 1
ATOM 735 C C . ASP A 1 95 ? 11.736 -18.996 -1.480 1.00 98.69 95 ASP A C 1
ATOM 737 O O . ASP A 1 95 ? 11.357 -17.826 -1.498 1.00 98.69 95 ASP A O 1
ATOM 741 N N . VAL A 1 96 ? 11.853 -19.718 -0.361 1.00 98.75 96 VAL A N 1
ATOM 742 C CA . VAL A 1 96 ? 11.572 -19.211 0.989 1.00 98.75 96 VAL A CA 1
ATOM 743 C C . VAL A 1 96 ? 12.495 -18.051 1.339 1.00 98.75 96 VAL A C 1
ATOM 745 O O . VAL A 1 96 ? 12.006 -16.997 1.729 1.00 98.75 96 VAL A O 1
ATOM 748 N N . GLU A 1 97 ? 13.805 -18.212 1.148 1.00 98.62 97 GLU A N 1
ATOM 749 C CA . GLU A 1 97 ? 14.805 -17.159 1.360 1.00 98.62 97 GLU A CA 1
ATOM 750 C C . GLU A 1 97 ? 14.495 -15.931 0.497 1.00 98.62 97 GLU A C 1
ATOM 752 O O . GLU A 1 97 ? 14.328 -14.833 1.022 1.00 98.62 97 GLU A O 1
ATOM 757 N N . SER A 1 98 ? 14.277 -16.134 -0.810 1.00 98.44 98 SER A N 1
ATOM 758 C CA . SER A 1 98 ? 13.951 -15.038 -1.734 1.00 98.44 98 SER A CA 1
ATOM 759 C C . SER A 1 98 ? 12.679 -14.284 -1.331 1.00 98.44 98 SER A C 1
ATOM 761 O O . SER A 1 98 ? 12.596 -13.081 -1.544 1.00 98.44 98 SER A O 1
ATOM 763 N N . PHE A 1 99 ? 11.660 -14.974 -0.811 1.00 98.69 99 PHE A N 1
ATOM 764 C CA . PHE A 1 99 ? 10.417 -14.337 -0.374 1.00 98.69 99 PHE A CA 1
ATOM 765 C C . PHE A 1 99 ? 10.581 -13.616 0.966 1.00 98.69 99 PHE A C 1
ATOM 767 O O . PHE A 1 99 ? 10.107 -12.494 1.128 1.00 98.69 99 PHE A O 1
ATOM 774 N N . ARG A 1 100 ? 11.287 -14.234 1.916 1.00 98.56 100 ARG A N 1
ATOM 775 C CA . ARG A 1 100 ? 11.580 -13.653 3.228 1.00 98.56 100 ARG A CA 1
ATOM 776 C C . ARG A 1 100 ? 12.428 -12.384 3.116 1.00 98.56 100 ARG A C 1
ATOM 778 O O . ARG A 1 100 ? 12.130 -11.420 3.816 1.00 98.56 100 ARG A O 1
ATOM 785 N N . ASP A 1 101 ? 13.368 -12.313 2.174 1.00 98.38 101 ASP A N 1
ATOM 786 C CA . ASP A 1 101 ? 14.102 -11.078 1.853 1.00 98.38 101 ASP A CA 1
ATOM 787 C C . ASP A 1 101 ? 13.171 -9.916 1.466 1.00 98.38 101 ASP A C 1
ATOM 789 O O . ASP A 1 101 ? 13.397 -8.765 1.838 1.00 98.38 101 ASP A O 1
ATOM 793 N N . GLU A 1 102 ? 12.086 -10.199 0.745 1.00 98.19 102 GLU A N 1
ATOM 794 C CA . GLU A 1 102 ? 11.115 -9.186 0.314 1.00 98.19 102 GLU A CA 1
ATOM 795 C C . GLU A 1 102 ? 10.225 -8.727 1.484 1.00 98.19 102 GLU A C 1
ATOM 797 O O . GLU A 1 102 ? 9.841 -7.556 1.555 1.00 98.19 102 GLU A O 1
ATOM 802 N N . LEU A 1 103 ? 9.960 -9.606 2.460 1.00 98.31 103 LEU A N 1
ATOM 803 C CA . LEU A 1 103 ? 9.340 -9.217 3.734 1.00 98.31 103 LEU A CA 1
ATOM 804 C C . LEU A 1 103 ? 10.283 -8.329 4.561 1.00 98.31 103 LEU A C 1
ATOM 806 O O . LEU A 1 103 ? 9.846 -7.327 5.128 1.00 98.31 103 LEU A O 1
ATOM 810 N N . LEU A 1 104 ? 11.585 -8.631 4.578 1.00 98.19 104 LEU A N 1
ATOM 811 C CA . LEU A 1 104 ? 12.588 -7.791 5.241 1.00 98.19 104 LEU A CA 1
ATOM 812 C C . LEU A 1 104 ? 12.714 -6.413 4.580 1.00 98.19 104 LEU A C 1
ATOM 814 O O . LEU A 1 104 ? 12.946 -5.426 5.276 1.00 98.19 104 LEU A O 1
ATOM 818 N N . TRP A 1 105 ? 12.498 -6.300 3.266 1.00 97.12 105 TRP A N 1
ATOM 819 C CA . TRP A 1 105 ? 12.399 -5.001 2.591 1.00 97.12 105 TRP A CA 1
ATOM 820 C C . TRP A 1 105 ? 11.218 -4.160 3.083 1.00 97.12 105 TRP A C 1
ATOM 822 O O . TRP A 1 105 ? 11.367 -2.946 3.256 1.00 97.12 105 TRP A O 1
ATOM 832 N N . GLN A 1 106 ? 10.063 -4.782 3.343 1.00 95.81 106 GLN A N 1
ATOM 833 C CA . GLN A 1 106 ? 8.923 -4.091 3.957 1.00 95.81 106 GLN A CA 1
ATOM 834 C C . GLN A 1 106 ? 9.276 -3.595 5.360 1.00 95.81 106 GLN A C 1
ATOM 836 O O . GLN A 1 106 ? 9.016 -2.435 5.692 1.00 95.81 106 GLN A O 1
ATOM 841 N N . GLU A 1 107 ? 9.930 -4.439 6.154 1.00 93.94 107 GLU A N 1
ATOM 842 C CA . GLU A 1 107 ? 10.328 -4.093 7.516 1.00 93.94 107 GLU A CA 1
ATOM 843 C C . GLU A 1 107 ? 11.390 -2.985 7.549 1.00 93.94 107 GLU A C 1
ATOM 845 O O . GLU A 1 107 ? 11.278 -2.027 8.318 1.00 93.94 107 GLU A O 1
ATOM 850 N N . TYR A 1 108 ? 12.369 -3.039 6.644 1.00 94.69 108 TYR A N 1
ATOM 851 C CA . TYR A 1 108 ? 13.353 -1.979 6.440 1.00 94.69 108 TYR A CA 1
ATOM 852 C C . TYR A 1 108 ? 12.686 -0.641 6.101 1.00 94.69 108 TYR A C 1
ATOM 854 O O . TYR A 1 108 ? 13.033 0.390 6.683 1.00 94.69 108 TYR A O 1
ATOM 862 N N . ALA A 1 109 ? 11.720 -0.638 5.177 1.00 94.94 109 ALA A N 1
ATOM 863 C CA . ALA A 1 109 ? 11.032 0.582 4.774 1.00 94.94 109 ALA A CA 1
ATOM 864 C C . ALA A 1 109 ? 10.227 1.198 5.930 1.00 94.94 109 ALA A C 1
ATOM 866 O O . ALA A 1 109 ? 10.245 2.421 6.100 1.00 94.94 109 ALA A O 1
ATOM 867 N N . ARG A 1 110 ? 9.564 0.367 6.747 1.00 92.75 110 ARG A N 1
ATOM 868 C CA . ARG A 1 110 ? 8.831 0.802 7.948 1.00 92.75 110 ARG A CA 1
ATOM 869 C C . ARG A 1 110 ? 9.764 1.409 8.990 1.00 92.75 110 ARG A C 1
ATOM 871 O O . ARG A 1 110 ? 9.527 2.541 9.399 1.00 92.75 110 ARG A O 1
ATOM 878 N N . HIS A 1 111 ? 10.865 0.737 9.330 1.00 91.88 111 HIS A N 1
ATOM 879 C CA . HIS A 1 111 ? 11.878 1.266 10.251 1.00 91.88 111 HIS A CA 1
ATOM 880 C C . HIS A 1 111 ? 12.477 2.587 9.759 1.00 91.88 111 HIS A C 1
ATOM 882 O O . HIS A 1 111 ? 12.631 3.548 10.517 1.00 91.88 111 HIS A O 1
ATOM 888 N N . LEU A 1 112 ? 12.806 2.662 8.467 1.00 92.56 112 LEU A N 1
ATOM 889 C CA . LEU A 1 112 ? 13.353 3.875 7.874 1.00 92.56 112 LEU A CA 1
ATOM 890 C C . LEU A 1 112 ? 12.359 5.038 7.974 1.00 92.56 112 LEU A C 1
ATOM 892 O O . LEU A 1 112 ? 12.765 6.152 8.311 1.00 92.56 112 LEU A O 1
ATOM 896 N N . TYR A 1 113 ? 11.077 4.778 7.709 1.00 93.12 113 TYR A N 1
ATOM 897 C CA . TYR A 1 113 ? 10.017 5.777 7.791 1.00 93.12 113 TYR A CA 1
ATOM 898 C C . TYR A 1 113 ? 9.713 6.200 9.231 1.00 93.12 113 TYR A C 1
ATOM 900 O O . TYR A 1 113 ? 9.646 7.398 9.482 1.00 93.12 113 TYR A O 1
ATOM 908 N N . ALA A 1 114 ? 9.631 5.262 10.177 1.00 91.31 114 ALA A N 1
ATOM 909 C CA . ALA A 1 114 ? 9.452 5.544 11.604 1.00 91.31 114 ALA A CA 1
ATOM 910 C C . ALA A 1 114 ? 10.514 6.528 12.124 1.00 91.31 114 ALA A C 1
ATOM 912 O O . ALA A 1 114 ? 10.227 7.503 12.817 1.00 91.31 114 ALA A O 1
ATOM 913 N N . ARG A 1 115 ? 11.763 6.302 11.712 1.00 90.94 115 ARG A N 1
ATOM 914 C CA . ARG A 1 115 ? 12.935 7.074 12.129 1.00 90.94 115 ARG A CA 1
ATOM 915 C C . ARG A 1 115 ? 13.041 8.455 11.476 1.00 90.94 115 ARG A C 1
ATOM 917 O O . ARG A 1 115 ? 13.449 9.427 12.122 1.00 90.94 115 ARG A O 1
ATOM 924 N N . LEU A 1 116 ? 12.742 8.546 10.180 1.00 91.31 116 LEU A N 1
ATOM 925 C CA . LEU A 1 116 ? 12.967 9.758 9.381 1.00 91.31 116 LEU A CA 1
ATOM 926 C C . LEU A 1 116 ? 11.711 10.611 9.188 1.00 91.31 116 LEU A C 1
ATOM 928 O O . LEU A 1 116 ? 11.824 11.831 9.045 1.00 91.31 116 LEU A O 1
ATOM 932 N N . GLY A 1 117 ? 10.535 9.988 9.178 1.00 90.94 117 GLY A N 1
ATOM 933 C CA . GLY A 1 117 ? 9.255 10.627 8.909 1.00 90.94 117 GLY A CA 1
ATOM 934 C C . GLY A 1 117 ? 9.278 11.422 7.607 1.00 90.94 117 GLY A C 1
ATOM 935 O O . GLY A 1 117 ? 9.686 10.927 6.551 1.00 90.94 117 GLY A O 1
ATOM 936 N N . ASP A 1 118 ? 8.895 12.692 7.695 1.00 89.94 118 ASP A N 1
ATOM 937 C CA . ASP A 1 118 ? 8.802 13.604 6.552 1.00 89.94 118 ASP A CA 1
ATOM 938 C C . ASP A 1 118 ? 10.151 13.895 5.881 1.00 89.94 118 ASP A C 1
ATOM 940 O O . ASP A 1 118 ? 10.180 14.246 4.704 1.00 89.94 118 ASP A O 1
ATOM 944 N N . ALA A 1 119 ? 11.286 13.654 6.551 1.00 90.75 119 ALA A N 1
ATOM 945 C CA . ALA A 1 119 ? 12.604 13.805 5.924 1.00 90.75 119 ALA A CA 1
ATOM 946 C C . ALA A 1 119 ? 12.781 12.890 4.698 1.00 90.75 119 ALA A C 1
ATOM 948 O O . ALA A 1 119 ? 13.536 13.215 3.784 1.00 90.75 119 ALA A O 1
ATOM 949 N N . THR A 1 120 ? 12.023 11.790 4.624 1.00 92.06 120 THR A N 1
ATOM 950 C CA . THR A 1 120 ? 12.001 10.906 3.452 1.00 92.06 120 THR A CA 1
ATOM 951 C C . THR A 1 120 ? 11.443 11.580 2.187 1.00 92.06 120 THR A C 1
ATOM 953 O O . THR A 1 120 ? 11.670 11.065 1.096 1.00 92.06 120 THR A O 1
ATOM 956 N N . GLN A 1 121 ? 10.746 12.726 2.285 1.00 91.50 121 GLN A N 1
ATOM 957 C CA . GLN A 1 121 ? 10.269 13.522 1.131 1.00 91.50 121 GLN A CA 1
ATOM 958 C C . GLN A 1 121 ? 11.402 14.117 0.286 1.00 91.50 121 GLN A C 1
ATOM 960 O O . GLN A 1 121 ? 11.169 14.695 -0.777 1.00 91.50 121 GLN A O 1
ATOM 965 N N . ARG A 1 122 ? 12.638 14.022 0.767 1.00 89.50 122 ARG A N 1
ATOM 966 C CA . ARG A 1 122 ? 13.840 14.475 0.079 1.00 89.50 122 ARG A CA 1
ATOM 967 C C . ARG A 1 122 ? 14.736 13.274 -0.178 1.00 89.50 122 ARG A C 1
ATOM 969 O O . ARG A 1 122 ? 14.646 12.262 0.519 1.00 89.50 122 ARG A O 1
ATOM 976 N N . SER A 1 123 ? 15.604 13.398 -1.175 1.00 88.81 123 SER A N 1
ATOM 977 C CA . SER A 1 123 ? 16.610 12.378 -1.440 1.00 88.81 123 SER A CA 1
ATOM 978 C C . SER A 1 123 ? 17.469 12.132 -0.203 1.00 88.81 123 SER A C 1
ATOM 980 O O . SER A 1 123 ? 18.012 13.072 0.371 1.00 88.81 123 SER A O 1
ATOM 982 N N . LEU A 1 124 ? 17.600 10.870 0.206 1.00 87.00 124 LEU A N 1
ATOM 983 C CA . LEU A 1 124 ? 18.280 10.522 1.455 1.00 87.00 124 LEU A CA 1
ATOM 984 C C . LEU A 1 124 ? 19.803 10.421 1.339 1.00 87.00 124 LEU A C 1
ATOM 986 O O . LEU A 1 124 ? 20.489 10.544 2.350 1.00 87.00 124 LEU A O 1
ATOM 990 N N . ARG A 1 125 ? 20.347 10.121 0.152 1.00 86.69 125 ARG A N 1
ATOM 991 C CA . ARG A 1 125 ? 21.796 9.909 -0.029 1.00 86.69 125 ARG A CA 1
ATOM 992 C C . ARG A 1 125 ? 22.372 10.638 -1.237 1.00 86.69 125 ARG A C 1
ATOM 994 O O . ARG A 1 125 ? 23.431 11.244 -1.108 1.00 86.69 125 ARG A O 1
ATOM 1001 N N . TYR A 1 126 ? 21.678 10.600 -2.371 1.00 87.44 126 TYR A N 1
ATOM 1002 C CA . TYR A 1 126 ? 22.123 11.206 -3.629 1.00 87.44 126 TYR A CA 1
ATOM 1003 C C . TYR A 1 126 ? 21.055 12.159 -4.156 1.00 87.44 126 TYR A C 1
ATOM 1005 O O . TYR A 1 126 ? 19.887 11.780 -4.238 1.00 87.44 126 TYR A O 1
ATOM 1013 N N . ALA A 1 127 ? 21.424 13.390 -4.504 1.00 86.19 127 ALA A N 1
ATOM 1014 C CA . ALA A 1 127 ? 20.472 14.322 -5.093 1.00 86.19 127 ALA A CA 1
ATOM 1015 C C . ALA A 1 127 ? 20.098 13.893 -6.510 1.00 86.19 127 ALA A C 1
ATOM 1017 O O . ALA A 1 127 ? 20.934 13.427 -7.275 1.00 86.19 127 ALA A O 1
ATOM 1018 N N . VAL A 1 128 ? 18.829 14.080 -6.848 1.00 85.31 128 VAL A N 1
ATOM 1019 C CA . VAL A 1 128 ? 18.288 13.796 -8.175 1.00 85.31 128 VAL A CA 1
ATOM 1020 C C . VAL A 1 128 ? 17.739 15.107 -8.712 1.00 85.31 128 VAL A C 1
ATOM 1022 O O . VAL A 1 128 ? 17.037 15.817 -7.992 1.00 85.31 128 VAL A O 1
ATOM 1025 N N . GLU A 1 129 ? 18.111 15.451 -9.940 1.00 79.81 129 GLU A N 1
ATOM 1026 C CA . GLU A 1 129 ? 17.583 16.629 -10.620 1.00 79.81 129 GLU A CA 1
ATOM 1027 C C . GLU A 1 129 ? 16.132 16.378 -11.053 1.00 79.81 129 GLU A C 1
ATOM 1029 O O . GLU A 1 129 ? 15.804 15.312 -11.571 1.00 79.81 129 GLU A O 1
ATOM 1034 N N . GLU A 1 130 ? 15.256 17.359 -10.837 1.00 82.56 130 GLU A N 1
ATOM 1035 C CA . GLU A 1 130 ? 13.836 17.286 -11.188 1.00 82.56 130 GLU A CA 1
ATOM 1036 C C . GLU A 1 130 ? 13.486 18.491 -12.066 1.00 82.56 130 GLU A C 1
ATOM 1038 O O . GLU A 1 130 ? 13.678 19.635 -11.652 1.00 82.56 130 GLU A O 1
ATOM 1043 N N . ARG A 1 131 ? 12.965 18.255 -13.278 1.00 77.44 131 ARG A N 1
ATOM 1044 C CA . ARG A 1 131 ? 12.704 19.324 -14.265 1.00 77.44 131 ARG A CA 1
ATOM 1045 C C . ARG A 1 131 ? 11.342 20.018 -14.105 1.00 77.44 131 ARG A C 1
ATOM 1047 O O . ARG A 1 131 ? 11.045 20.947 -14.847 1.00 77.44 131 ARG A O 1
ATOM 1054 N N . GLY A 1 132 ? 10.523 19.590 -13.138 1.00 68.38 132 GLY A N 1
ATOM 1055 C CA . GLY A 1 132 ? 9.259 20.251 -12.778 1.00 68.38 132 GLY A CA 1
ATOM 1056 C C . GLY A 1 132 ? 8.149 20.175 -13.836 1.00 68.38 132 GLY A C 1
ATOM 1057 O O . GLY A 1 132 ? 7.312 21.073 -13.900 1.00 68.38 132 GLY A O 1
ATOM 1058 N N . ALA A 1 133 ? 8.139 19.140 -14.681 1.00 70.81 133 ALA A N 1
ATOM 1059 C CA . ALA A 1 133 ? 7.079 18.930 -15.668 1.00 70.81 133 ALA A CA 1
ATOM 1060 C C . ALA A 1 133 ? 5.759 18.480 -15.003 1.00 70.81 133 ALA A C 1
ATOM 1062 O O . ALA A 1 133 ? 5.809 17.750 -14.008 1.00 70.81 133 ALA A O 1
ATOM 1063 N N . PRO A 1 134 ? 4.581 18.856 -15.547 1.00 75.75 134 PRO A N 1
ATOM 1064 C CA . PRO A 1 134 ? 3.305 18.292 -15.119 1.00 75.75 134 PRO A CA 1
ATOM 1065 C C . PRO A 1 134 ? 3.324 16.767 -15.195 1.00 75.75 134 PRO A C 1
ATOM 1067 O O . PRO A 1 134 ? 3.800 16.197 -16.175 1.00 75.75 134 PRO A O 1
ATOM 1070 N N . TYR A 1 135 ? 2.803 16.127 -14.154 1.00 81.06 135 TYR A N 1
ATOM 1071 C CA . TYR A 1 135 ? 2.786 14.679 -14.044 1.00 81.06 135 TYR A CA 1
ATOM 1072 C C . TYR A 1 135 ? 1.899 14.011 -15.095 1.00 81.06 135 TYR A C 1
ATOM 1074 O O . TYR A 1 135 ? 0.679 14.173 -15.035 1.00 81.06 135 TYR A O 1
ATOM 1082 N N . ASP A 1 136 ? 2.502 13.210 -15.977 1.00 81.50 136 ASP A N 1
ATOM 1083 C CA . ASP A 1 136 ? 1.783 12.266 -16.831 1.00 81.50 136 ASP A CA 1
ATOM 1084 C C . ASP A 1 136 ? 2.687 11.113 -17.292 1.00 81.50 136 ASP A C 1
ATOM 1086 O O . ASP A 1 136 ? 3.863 11.315 -17.603 1.00 81.50 136 ASP A O 1
ATOM 1090 N N . TRP A 1 137 ? 2.148 9.894 -17.341 1.00 88.56 137 TRP A N 1
ATOM 1091 C CA . TRP A 1 137 ? 2.870 8.773 -17.946 1.00 88.56 137 TRP A CA 1
ATOM 1092 C C . TRP A 1 137 ? 2.655 8.792 -19.459 1.00 88.56 137 TRP A C 1
ATOM 1094 O O . TRP A 1 137 ? 1.521 8.971 -19.893 1.00 88.56 137 TRP A O 1
ATOM 1104 N N . PRO A 1 138 ? 3.695 8.551 -20.276 1.00 87.75 138 PRO A N 1
ATOM 1105 C CA . PRO A 1 138 ? 3.536 8.581 -21.722 1.00 87.75 138 PRO A CA 1
ATOM 1106 C C . PRO A 1 138 ? 2.621 7.448 -22.199 1.00 87.75 138 PRO A C 1
ATOM 1108 O O . PRO A 1 138 ? 2.909 6.271 -21.966 1.00 87.75 138 PRO A O 1
ATOM 1111 N N . GLU A 1 139 ? 1.551 7.812 -22.903 1.00 90.38 139 GLU A N 1
ATOM 1112 C CA . GLU A 1 139 ? 0.653 6.865 -23.565 1.00 90.38 139 GLU A CA 1
ATOM 1113 C C . GLU A 1 139 ? 1.260 6.313 -24.869 1.00 90.38 139 GLU A C 1
ATOM 1115 O O . GLU A 1 139 ? 2.131 6.924 -25.501 1.00 90.38 139 GLU A O 1
ATOM 1120 N N . GLY A 1 140 ? 0.788 5.141 -25.295 1.00 93.00 140 GLY A N 1
ATOM 1121 C CA . GLY A 1 140 ? 1.134 4.512 -26.573 1.00 93.00 140 GLY A CA 1
ATOM 1122 C C . GLY A 1 140 ? 2.340 3.573 -26.508 1.00 93.00 140 GLY A C 1
ATOM 1123 O O . GLY A 1 140 ? 2.659 2.892 -27.489 1.00 93.00 140 GLY A O 1
ATOM 1124 N N . MET A 1 141 ? 3.020 3.493 -25.360 1.00 95.31 141 MET A N 1
ATOM 1125 C CA . MET A 1 141 ? 3.975 2.421 -25.100 1.00 95.31 141 MET A CA 1
ATOM 1126 C C . MET A 1 141 ? 3.249 1.249 -24.445 1.00 95.31 141 MET A C 1
ATOM 1128 O O . MET A 1 141 ? 2.951 1.309 -23.257 1.00 95.31 141 MET A O 1
ATOM 1132 N N . ALA A 1 142 ? 3.084 0.139 -25.170 1.00 96.31 142 ALA A N 1
ATOM 1133 C CA . ALA A 1 142 ? 2.315 -1.022 -24.702 1.00 96.31 142 ALA A CA 1
ATOM 1134 C C . ALA A 1 142 ? 2.660 -1.496 -23.273 1.00 96.31 142 ALA A C 1
ATOM 1136 O O . ALA A 1 142 ? 1.780 -1.922 -22.535 1.00 96.31 142 ALA A O 1
ATOM 1137 N N . CYS A 1 143 ? 3.926 -1.409 -22.846 1.00 96.69 143 CYS A N 1
ATOM 1138 C CA . CYS A 1 143 ? 4.336 -1.770 -21.485 1.00 96.69 143 CYS A CA 1
ATOM 1139 C C . CYS A 1 143 ? 3.932 -0.764 -20.400 1.00 96.69 143 CYS A C 1
ATOM 1141 O O . CYS A 1 143 ? 3.659 -1.178 -19.273 1.00 96.69 143 CYS A O 1
ATOM 1143 N N . VAL A 1 144 ? 3.906 0.531 -20.720 1.00 97.31 144 VAL A N 1
ATOM 1144 C CA . VAL A 1 144 ? 3.428 1.576 -19.809 1.00 97.31 144 VAL A CA 1
ATOM 1145 C C . VAL A 1 144 ? 1.913 1.585 -19.795 1.00 97.31 144 VAL A C 1
ATOM 1147 O O . VAL A 1 144 ? 1.365 1.549 -18.704 1.00 97.31 144 VAL A O 1
ATOM 1150 N N . ASP A 1 145 ? 1.258 1.504 -20.954 1.00 97.31 145 ASP A N 1
ATOM 1151 C CA . ASP A 1 145 ? -0.203 1.411 -21.062 1.00 97.31 145 ASP A CA 1
ATOM 1152 C C . ASP A 1 145 ? -0.738 0.202 -20.283 1.00 97.31 145 ASP A C 1
ATOM 1154 O O . ASP A 1 145 ? -1.669 0.323 -19.493 1.00 97.31 145 ASP A O 1
ATOM 1158 N N . PHE A 1 146 ? -0.088 -0.960 -20.420 1.00 97.31 146 PHE A N 1
ATOM 1159 C CA . PHE A 1 146 ? -0.419 -2.156 -19.643 1.00 97.31 146 PHE A CA 1
ATOM 1160 C C . PHE A 1 146 ? -0.325 -1.915 -18.128 1.00 97.31 146 PHE A C 1
ATOM 1162 O O . PHE A 1 146 ? -1.206 -2.318 -17.369 1.00 97.31 146 PHE A O 1
ATOM 1169 N N . ALA A 1 147 ? 0.745 -1.260 -17.670 1.00 97.88 147 ALA A N 1
ATOM 1170 C CA . ALA A 1 147 ? 0.955 -1.001 -16.251 1.00 97.88 147 ALA A CA 1
ATOM 1171 C C . ALA A 1 147 ? 0.030 0.105 -15.710 1.00 97.88 147 ALA A C 1
ATOM 1173 O O . ALA A 1 147 ? -0.446 0.001 -14.581 1.00 97.88 147 ALA A O 1
ATOM 1174 N N . THR A 1 148 ? -0.248 1.163 -16.473 1.00 97.31 148 THR A N 1
ATOM 1175 C CA . THR A 1 148 ? -1.149 2.240 -16.043 1.00 97.31 148 THR A CA 1
ATOM 1176 C C . THR A 1 148 ? -2.607 1.787 -16.050 1.00 97.31 148 THR A C 1
ATOM 1178 O O . THR A 1 148 ? -3.324 2.119 -15.104 1.00 97.31 148 THR A O 1
ATOM 1181 N N . ASP A 1 149 ? -3.035 0.976 -17.024 1.00 96.69 149 ASP A N 1
ATOM 1182 C CA . ASP A 1 149 ? -4.356 0.333 -17.021 1.00 96.69 149 ASP A CA 1
ATOM 1183 C C . ASP A 1 149 ? -4.525 -0.576 -15.799 1.00 96.69 149 ASP A C 1
ATOM 1185 O O . ASP A 1 149 ? -5.477 -0.425 -15.030 1.00 96.69 149 ASP A O 1
ATOM 1189 N N . GLU A 1 150 ? -3.548 -1.451 -15.536 1.00 97.56 150 GLU A N 1
ATOM 1190 C CA . GLU A 1 150 ? -3.582 -2.335 -14.373 1.00 97.56 150 GLU A CA 1
ATOM 1191 C C . GLU A 1 150 ? -3.667 -1.544 -13.056 1.00 97.56 150 GLU A C 1
ATOM 1193 O O . GLU A 1 150 ? -4.487 -1.870 -12.189 1.00 97.56 150 GLU A O 1
ATOM 1198 N N . LEU A 1 151 ? -2.895 -0.461 -12.919 1.00 97.56 151 LEU A N 1
ATOM 1199 C CA . LEU A 1 151 ? -2.954 0.420 -11.752 1.00 97.56 151 LEU A CA 1
ATOM 1200 C C . LEU A 1 151 ? -4.326 1.094 -11.611 1.00 97.56 151 LEU A C 1
ATOM 1202 O O . LEU A 1 151 ? -4.869 1.166 -10.505 1.00 97.56 151 LEU A O 1
ATOM 1206 N N . ARG A 1 152 ? -4.891 1.609 -12.708 1.00 94.56 152 ARG A N 1
ATOM 1207 C CA . ARG A 1 152 ? -6.188 2.301 -12.709 1.00 94.56 152 ARG A CA 1
ATOM 1208 C C . ARG A 1 152 ? -7.325 1.335 -12.375 1.00 94.56 152 ARG A C 1
ATOM 1210 O O . ARG A 1 152 ? -8.135 1.664 -11.509 1.00 94.56 152 ARG A O 1
ATOM 1217 N N . ARG A 1 153 ? -7.330 0.137 -12.964 1.00 95.44 153 ARG A N 1
ATOM 1218 C CA . ARG A 1 153 ? -8.385 -0.873 -12.802 1.00 95.44 153 ARG A CA 1
ATOM 1219 C C . ARG A 1 153 ? -8.305 -1.632 -11.478 1.00 95.44 153 ARG A C 1
ATOM 1221 O O . ARG A 1 153 ? -9.321 -1.832 -10.826 1.00 95.44 153 ARG A O 1
ATOM 1228 N N . THR A 1 154 ? -7.113 -2.067 -11.071 1.00 97.38 154 THR A N 1
ATOM 1229 C CA . THR A 1 154 ? -6.946 -2.955 -9.901 1.00 97.38 154 THR A CA 1
ATOM 1230 C C . THR A 1 154 ? -6.408 -2.237 -8.669 1.00 97.38 154 THR A C 1
ATOM 1232 O O . THR A 1 154 ? -6.625 -2.680 -7.545 1.00 97.38 154 THR A O 1
ATOM 1235 N N . GLY A 1 155 ? -5.697 -1.120 -8.835 1.00 97.94 155 GLY A N 1
ATOM 1236 C CA . GLY A 1 155 ? -4.996 -0.479 -7.718 1.00 97.94 155 GLY A CA 1
ATOM 1237 C C . GLY A 1 155 ? -3.835 -1.304 -7.180 1.00 97.94 155 GLY A C 1
ATOM 1238 O O . GLY A 1 155 ? -3.419 -1.107 -6.042 1.00 97.94 155 GLY A O 1
ATOM 1239 N N . TRP A 1 156 ? -3.291 -2.226 -7.966 1.00 98.44 156 TRP A N 1
ATOM 1240 C CA . TRP A 1 156 ? -2.118 -2.993 -7.587 1.00 98.44 156 TRP A CA 1
ATOM 1241 C C . TRP A 1 156 ? -1.188 -3.173 -8.781 1.00 98.44 156 TRP A C 1
ATOM 1243 O O . TRP A 1 156 ? -1.619 -3.228 -9.924 1.00 98.44 156 TRP A O 1
ATOM 1253 N N . LEU A 1 157 ? 0.109 -3.243 -8.500 1.00 98.38 157 LEU A N 1
ATOM 1254 C CA . LEU A 1 157 ? 1.152 -3.484 -9.489 1.00 98.38 157 LEU A CA 1
ATOM 1255 C C . LEU A 1 157 ? 2.195 -4.430 -8.915 1.00 98.38 157 LEU A C 1
ATOM 1257 O O . LEU A 1 157 ? 2.587 -4.282 -7.749 1.00 98.38 157 LEU A O 1
ATOM 1261 N N . THR A 1 158 ? 2.731 -5.312 -9.762 1.00 97.75 158 THR A N 1
ATOM 1262 C CA . THR A 1 158 ? 3.978 -6.025 -9.452 1.00 97.75 158 THR A CA 1
ATOM 1263 C C . THR A 1 158 ? 5.110 -5.020 -9.214 1.00 97.75 158 THR A C 1
ATOM 1265 O O . THR A 1 158 ? 5.124 -3.934 -9.798 1.00 97.75 158 THR A O 1
ATOM 1268 N N . ASN A 1 159 ? 6.105 -5.370 -8.395 1.00 97.88 159 ASN A N 1
ATOM 1269 C CA . ASN A 1 159 ? 7.253 -4.482 -8.181 1.00 97.88 159 ASN A CA 1
ATOM 1270 C C . ASN A 1 159 ? 7.967 -4.132 -9.503 1.00 97.88 159 ASN A C 1
ATOM 1272 O O . ASN A 1 159 ? 8.398 -3.002 -9.716 1.00 97.88 159 ASN A O 1
ATOM 1276 N N . GLN A 1 160 ? 8.020 -5.084 -10.437 1.00 97.81 160 GLN A N 1
ATOM 1277 C CA . GLN A 1 160 ? 8.667 -4.888 -11.727 1.00 97.81 160 GLN A CA 1
ATOM 1278 C C . GLN A 1 160 ? 7.977 -3.809 -12.583 1.00 97.81 160 GLN A C 1
ATOM 1280 O O . GLN A 1 160 ? 8.676 -2.985 -13.174 1.00 97.81 160 GLN A O 1
ATOM 1285 N N . THR A 1 161 ? 6.640 -3.756 -12.620 1.00 98.06 161 THR A N 1
ATOM 1286 C CA . THR A 1 161 ? 5.914 -2.692 -13.339 1.00 98.06 161 THR A CA 1
ATOM 1287 C C . THR A 1 161 ? 5.971 -1.350 -12.611 1.00 98.06 161 THR A C 1
ATOM 1289 O O . THR A 1 161 ? 6.049 -0.312 -13.266 1.00 98.06 161 THR A O 1
ATOM 1292 N N . ARG A 1 162 ? 6.047 -1.343 -11.270 1.00 98.38 162 ARG A N 1
ATOM 1293 C CA . ARG A 1 162 ? 6.319 -0.114 -10.498 1.00 98.38 162 ARG A CA 1
ATOM 1294 C C . ARG A 1 162 ? 7.646 0.520 -10.907 1.00 98.38 162 ARG A C 1
ATOM 1296 O O . ARG A 1 162 ? 7.697 1.717 -11.169 1.00 98.38 162 ARG A O 1
ATOM 1303 N N . MET A 1 163 ? 8.697 -0.293 -11.019 1.00 97.94 163 MET A N 1
ATOM 1304 C CA . MET A 1 163 ? 10.028 0.157 -11.436 1.00 97.94 163 MET A CA 1
ATOM 1305 C C . MET A 1 163 ? 10.049 0.686 -12.879 1.00 97.94 163 MET A C 1
ATOM 1307 O O . MET A 1 163 ? 10.760 1.651 -13.156 1.00 97.94 163 MET A O 1
ATOM 1311 N N . TRP A 1 164 ? 9.259 0.105 -13.790 1.00 97.81 164 TRP A N 1
ATOM 1312 C CA . TRP A 1 164 ? 9.102 0.621 -15.158 1.00 97.81 164 TRP A CA 1
ATOM 1313 C C . TRP A 1 164 ? 8.482 2.011 -15.174 1.00 97.81 164 TRP A C 1
ATOM 1315 O O . TRP A 1 164 ? 9.072 2.931 -15.729 1.00 97.81 164 TRP A O 1
ATOM 1325 N N . LEU A 1 165 ? 7.330 2.171 -14.521 1.00 97.81 165 LEU A N 1
ATOM 1326 C CA . LEU A 1 165 ? 6.615 3.443 -14.460 1.00 97.81 165 LEU A CA 1
ATOM 1327 C C . LEU A 1 165 ? 7.441 4.534 -13.775 1.00 97.81 165 LEU A C 1
ATOM 1329 O O . LEU A 1 165 ? 7.471 5.669 -14.248 1.00 97.81 165 LEU A O 1
ATOM 1333 N N . ALA A 1 166 ? 8.144 4.188 -12.695 1.00 96.44 166 ALA A N 1
ATOM 1334 C CA . ALA A 1 166 ? 8.978 5.134 -11.970 1.00 96.44 166 ALA A CA 1
ATOM 1335 C C . ALA A 1 166 ? 10.228 5.557 -12.756 1.00 96.44 166 ALA A C 1
ATOM 1337 O O . ALA A 1 166 ? 10.564 6.741 -12.794 1.00 96.44 166 ALA A O 1
ATOM 1338 N N . SER A 1 167 ? 10.898 4.621 -13.432 1.00 95.38 167 SER A N 1
ATOM 1339 C CA . SER A 1 167 ? 12.057 4.945 -14.270 1.00 95.38 167 SER A CA 1
ATOM 1340 C C . SER A 1 167 ? 11.659 5.676 -15.551 1.00 95.38 167 SER A C 1
ATOM 1342 O O . SER A 1 167 ? 12.335 6.629 -15.930 1.00 95.38 167 SER A O 1
ATOM 1344 N N . GLN A 1 168 ? 10.541 5.309 -16.183 1.00 95.31 168 GLN A N 1
ATOM 1345 C CA . GLN A 1 168 ? 10.022 6.050 -17.330 1.00 95.31 168 GLN A CA 1
ATOM 1346 C C . GLN A 1 168 ? 9.780 7.518 -16.960 1.00 95.31 168 GLN A C 1
ATOM 1348 O O . GLN A 1 168 ? 10.382 8.402 -17.561 1.00 95.31 168 GLN A O 1
ATOM 1353 N N . TRP A 1 169 ? 8.994 7.763 -15.910 1.00 93.88 169 TRP A N 1
ATOM 1354 C CA . TRP A 1 169 ? 8.659 9.115 -15.469 1.00 93.88 169 TRP A CA 1
ATOM 1355 C C . TRP A 1 169 ? 9.893 9.928 -15.048 1.00 93.88 169 TRP A C 1
ATOM 1357 O O . TRP A 1 169 ? 10.126 11.031 -15.539 1.00 93.88 169 TRP A O 1
ATOM 1367 N N . SER A 1 170 ? 10.714 9.394 -14.142 1.00 91.94 170 SER A N 1
ATOM 1368 C CA . SER A 1 170 ? 11.763 10.199 -13.507 1.00 91.94 170 SER A CA 1
ATOM 1369 C C . SER A 1 170 ? 13.127 10.098 -14.170 1.00 91.94 170 SER A C 1
ATOM 1371 O O . SER A 1 170 ? 13.834 11.095 -14.237 1.00 91.94 170 SER A O 1
ATOM 1373 N N . VAL A 1 171 ? 13.524 8.926 -14.666 1.00 91.56 171 VAL A N 1
ATOM 1374 C CA . VAL A 1 171 ? 14.867 8.735 -15.245 1.00 91.56 171 VAL A CA 1
ATOM 1375 C C . VAL A 1 171 ? 14.871 9.084 -16.730 1.00 91.56 171 VAL A C 1
ATOM 1377 O O . VAL A 1 171 ? 15.805 9.721 -17.207 1.00 91.56 171 VAL A O 1
ATOM 1380 N N . ARG A 1 172 ? 13.837 8.676 -17.474 1.00 91.19 172 ARG A N 1
ATOM 1381 C CA . ARG A 1 172 ? 13.774 8.915 -18.923 1.00 91.19 172 ARG A CA 1
ATOM 1382 C C . ARG A 1 172 ? 13.195 10.286 -19.249 1.00 91.19 172 ARG A C 1
ATOM 1384 O O . ARG A 1 172 ? 13.821 11.026 -20.004 1.00 91.19 172 ARG A O 1
ATOM 1391 N N . ASP A 1 173 ? 12.070 10.641 -18.637 1.00 90.62 173 ASP A N 1
ATOM 1392 C CA . ASP A 1 173 ? 11.379 11.897 -18.950 1.00 90.62 173 ASP A CA 1
ATOM 1393 C C . ASP A 1 173 ? 11.862 13.058 -18.049 1.00 90.62 173 ASP A C 1
ATOM 1395 O O . ASP A 1 173 ? 11.862 14.225 -18.452 1.00 90.62 173 ASP A O 1
ATOM 1399 N N . GLY A 1 174 ? 12.438 12.752 -16.877 1.00 87.94 174 GLY A N 1
ATOM 1400 C CA . GLY A 1 174 ? 12.992 13.734 -15.926 1.00 87.94 174 GLY A CA 1
ATOM 1401 C C . GLY A 1 174 ? 11.961 14.419 -15.044 1.00 87.94 174 GLY A C 1
ATOM 1402 O O . GLY A 1 174 ? 12.210 15.513 -14.526 1.00 87.94 174 GLY A O 1
ATOM 1403 N N . GLY A 1 175 ? 10.791 13.804 -14.917 1.00 90.38 175 GLY A N 1
ATOM 1404 C CA . GLY A 1 175 ? 9.737 14.256 -14.034 1.00 90.38 175 GLY A CA 1
ATOM 1405 C C . GLY A 1 175 ? 10.089 14.082 -12.554 1.00 90.38 175 GLY A C 1
ATOM 1406 O O . GLY A 1 175 ? 10.881 13.214 -12.168 1.00 90.38 175 GLY A O 1
ATOM 1407 N N . GLY A 1 176 ? 9.477 14.906 -11.701 1.00 91.56 176 GLY A N 1
ATOM 1408 C CA . GLY A 1 176 ? 9.691 14.869 -10.256 1.00 91.56 176 GLY A CA 1
ATOM 1409 C C . GLY A 1 176 ? 9.246 13.537 -9.657 1.00 91.56 176 GLY A C 1
ATOM 1410 O O . GLY A 1 176 ? 8.076 13.167 -9.733 1.00 91.56 176 GLY A O 1
ATOM 1411 N N . TRP A 1 177 ? 10.157 12.788 -9.031 1.00 92.94 177 TRP A N 1
ATOM 1412 C CA . TRP A 1 177 ? 9.830 11.457 -8.493 1.00 92.94 177 TRP A CA 1
ATOM 1413 C C . TRP A 1 177 ? 8.762 11.499 -7.394 1.00 92.94 177 TRP A C 1
ATOM 1415 O O . TRP A 1 177 ? 8.032 10.530 -7.203 1.00 92.94 177 TRP A O 1
ATOM 1425 N N . ARG A 1 178 ? 8.632 12.635 -6.698 1.00 92.94 178 ARG A N 1
ATOM 1426 C CA . ARG A 1 178 ? 7.572 12.876 -5.710 1.00 92.94 178 ARG A CA 1
ATOM 1427 C C . ARG A 1 178 ? 6.179 12.903 -6.331 1.00 92.94 178 ARG A C 1
ATOM 1429 O O . ARG A 1 178 ? 5.251 12.399 -5.710 1.00 92.94 178 ARG A O 1
ATOM 1436 N N . ASP A 1 179 ? 6.040 13.428 -7.545 1.00 93.12 179 ASP A N 1
ATOM 1437 C CA . ASP A 1 179 ? 4.745 13.492 -8.229 1.00 93.12 179 ASP A CA 1
ATOM 1438 C C . ASP A 1 179 ? 4.248 12.081 -8.569 1.00 93.12 179 ASP A C 1
ATOM 1440 O O . ASP A 1 179 ? 3.087 11.737 -8.331 1.00 93.12 179 ASP A O 1
ATOM 1444 N N . GLY A 1 180 ? 5.163 11.222 -9.027 1.00 94.44 180 GLY A N 1
ATOM 1445 C CA . GLY A 1 180 ? 4.882 9.806 -9.241 1.00 94.44 180 GLY A CA 1
ATOM 1446 C C . GLY A 1 180 ? 4.661 9.028 -7.944 1.00 94.44 180 GLY A C 1
ATOM 1447 O O . GLY A 1 180 ? 3.778 8.171 -7.886 1.00 94.44 180 GLY A O 1
ATOM 1448 N N . GLU A 1 181 ? 5.396 9.354 -6.877 1.00 95.38 181 GLU A N 1
ATOM 1449 C CA . GLU A 1 181 ? 5.166 8.811 -5.533 1.00 95.38 181 GLU A CA 1
ATOM 1450 C C . GLU A 1 181 ? 3.747 9.127 -5.052 1.00 95.38 181 GLU A C 1
ATOM 1452 O O . GLU A 1 181 ? 3.037 8.222 -4.615 1.00 95.38 181 GLU A O 1
ATOM 1457 N N . ASP A 1 182 ? 3.294 10.370 -5.208 1.00 95.12 182 ASP A N 1
ATOM 1458 C CA . ASP A 1 182 ? 1.936 10.793 -4.867 1.00 95.12 182 ASP A CA 1
ATOM 1459 C C . ASP A 1 182 ? 0.872 10.118 -5.743 1.00 95.12 182 ASP A C 1
ATOM 1461 O O . ASP A 1 182 ? -0.163 9.687 -5.224 1.00 95.12 182 ASP A O 1
ATOM 1465 N N . ALA A 1 183 ? 1.117 9.963 -7.048 1.00 95.06 183 ALA A N 1
ATOM 1466 C CA . ALA A 1 183 ? 0.214 9.241 -7.943 1.00 95.06 183 ALA A CA 1
ATOM 1467 C C . ALA A 1 183 ? 0.077 7.761 -7.545 1.00 95.06 183 ALA A C 1
ATOM 1469 O O . ALA A 1 183 ? -1.036 7.239 -7.441 1.00 95.06 183 ALA A O 1
ATOM 1470 N N . PHE A 1 184 ? 1.190 7.091 -7.240 1.00 97.62 184 PHE A N 1
ATOM 1471 C CA . PHE A 1 184 ? 1.188 5.728 -6.711 1.00 97.62 184 PHE A CA 1
ATOM 1472 C C . PHE A 1 184 ? 0.461 5.641 -5.375 1.00 97.62 184 PHE A C 1
ATOM 1474 O O . PHE A 1 184 ? -0.399 4.779 -5.208 1.00 97.62 184 PHE A O 1
ATOM 1481 N N . PHE A 1 185 ? 0.727 6.558 -4.446 1.00 97.19 185 PHE A N 1
ATOM 1482 C CA . PHE A 1 185 ? 0.053 6.579 -3.152 1.00 97.19 185 PHE A CA 1
ATOM 1483 C C . PHE A 1 185 ? -1.468 6.742 -3.302 1.00 97.19 185 PHE A C 1
ATOM 1485 O O . PHE A 1 185 ? -2.238 6.157 -2.539 1.00 97.19 185 PHE A O 1
ATOM 1492 N N . ARG A 1 186 ? -1.920 7.510 -4.296 1.00 96.12 186 ARG A N 1
ATOM 1493 C CA . ARG A 1 186 ? -3.342 7.724 -4.578 1.00 96.12 186 ARG A CA 1
ATOM 1494 C C . ARG A 1 186 ? -4.062 6.454 -5.033 1.00 96.12 186 ARG A C 1
ATOM 1496 O O . ARG A 1 186 ? -5.180 6.185 -4.583 1.00 96.12 186 ARG A O 1
ATOM 1503 N N . HIS A 1 187 ? -3.441 5.710 -5.947 1.00 97.31 187 HIS A N 1
ATOM 1504 C CA . HIS A 1 187 ? -4.090 4.608 -6.657 1.00 97.31 187 HIS A CA 1
ATOM 1505 C C . HIS A 1 187 ? -3.807 3.228 -6.067 1.00 97.31 187 HIS A C 1
ATOM 1507 O O . HIS A 1 187 ? -4.661 2.352 -6.178 1.00 97.31 187 HIS A O 1
ATOM 1513 N N . LEU A 1 188 ? -2.639 3.022 -5.459 1.00 98.56 188 LEU A N 1
ATOM 1514 C CA . LEU A 1 188 ? -2.272 1.722 -4.915 1.00 98.56 188 LEU A CA 1
ATOM 1515 C C . LEU A 1 188 ? -3.066 1.418 -3.643 1.00 98.56 188 LEU A C 1
ATOM 1517 O O . LEU A 1 188 ? -3.037 2.198 -2.688 1.00 98.56 188 LEU A O 1
ATOM 1521 N N . LEU A 1 189 ? -3.696 0.244 -3.600 1.00 98.69 189 LEU A N 1
ATOM 1522 C CA . LEU A 1 189 ? -4.306 -0.301 -2.388 1.00 98.69 189 LEU A CA 1
ATOM 1523 C C . LEU A 1 189 ? -3.251 -0.436 -1.283 1.00 98.69 189 LEU A C 1
ATOM 1525 O O . LEU A 1 189 ? -3.477 -0.031 -0.151 1.00 98.69 189 LEU A O 1
ATOM 1529 N N . ASP A 1 190 ? -2.039 -0.863 -1.647 1.00 98.25 190 ASP A N 1
ATOM 1530 C CA . ASP A 1 190 ? -0.891 -0.948 -0.740 1.00 98.25 190 ASP A CA 1
ATOM 1531 C C . ASP A 1 190 ? -0.072 0.354 -0.606 1.00 98.25 190 ASP A C 1
ATOM 1533 O O . ASP A 1 190 ? 1.053 0.341 -0.093 1.00 98.25 190 ASP A O 1
ATOM 1537 N N . GLY A 1 191 ? -0.621 1.498 -1.034 1.00 96.81 191 GLY A N 1
ATOM 1538 C CA . GLY A 1 191 ? 0.050 2.795 -0.975 1.00 96.81 191 GLY A CA 1
ATOM 1539 C C . GLY A 1 191 ? 0.477 3.171 0.452 1.00 96.81 191 GLY A C 1
ATOM 1540 O O . GLY A 1 191 ? -0.349 3.534 1.300 1.00 96.81 191 GLY A O 1
ATOM 1541 N N . SER A 1 192 ? 1.785 3.127 0.724 1.00 94.62 192 SER A N 1
ATOM 1542 C CA . SER A 1 192 ? 2.404 3.530 1.998 1.00 94.62 192 SER A CA 1
ATOM 1543 C C . SER A 1 192 ? 3.495 4.568 1.782 1.00 94.62 192 SER A C 1
ATOM 1545 O O . SER A 1 192 ? 4.311 4.429 0.879 1.00 94.62 192 SER A O 1
ATOM 1547 N N . ARG A 1 193 ? 3.591 5.576 2.657 1.00 94.06 193 ARG A N 1
ATOM 1548 C CA . ARG A 1 193 ? 4.719 6.527 2.615 1.00 94.06 193 ARG A CA 1
ATOM 1549 C C . ARG A 1 193 ? 6.060 5.885 2.989 1.00 94.06 193 ARG A C 1
ATOM 1551 O O . ARG A 1 193 ? 7.096 6.457 2.678 1.00 94.06 193 ARG A O 1
ATOM 1558 N N . ALA A 1 194 ? 6.035 4.697 3.595 1.00 94.69 194 ALA A N 1
ATOM 1559 C CA . ALA A 1 194 ? 7.213 3.882 3.856 1.00 94.69 194 ALA A CA 1
ATOM 1560 C C . ALA A 1 194 ? 7.728 3.198 2.576 1.00 94.69 194 ALA A C 1
ATOM 1562 O O . ALA A 1 194 ? 8.708 3.648 1.981 1.00 94.69 194 ALA A O 1
ATOM 1563 N N . ALA A 1 195 ? 7.056 2.139 2.111 1.00 95.81 195 ALA A N 1
ATOM 1564 C CA . ALA A 1 195 ? 7.562 1.308 1.019 1.00 95.81 195 ALA A CA 1
ATOM 1565 C C . ALA A 1 195 ? 7.536 2.021 -0.341 1.00 95.81 195 ALA A C 1
ATOM 1567 O O . ALA A 1 195 ? 8.497 1.908 -1.100 1.00 95.81 195 ALA A O 1
ATOM 1568 N N . ASN A 1 196 ? 6.488 2.803 -0.637 1.00 96.88 196 ASN A N 1
ATOM 1569 C CA . ASN A 1 196 ? 6.373 3.522 -1.913 1.00 96.88 196 ASN A CA 1
ATOM 1570 C C . ASN A 1 196 ? 7.570 4.457 -2.115 1.00 96.88 196 ASN A C 1
ATOM 1572 O O . ASN A 1 196 ? 8.281 4.393 -3.113 1.00 96.88 196 ASN A O 1
ATOM 1576 N N . ARG A 1 197 ? 7.844 5.287 -1.110 1.00 95.06 197 ARG A N 1
ATOM 1577 C CA . ARG A 1 197 ? 8.877 6.317 -1.165 1.00 95.06 197 ARG A CA 1
ATOM 1578 C C . ARG A 1 197 ? 10.287 5.739 -1.224 1.00 95.06 197 ARG A C 1
ATOM 1580 O O . ARG A 1 197 ? 11.115 6.250 -1.974 1.00 95.06 197 ARG A O 1
ATOM 1587 N N . VAL A 1 198 ? 10.555 4.662 -0.483 1.00 95.31 198 VAL A N 1
ATOM 1588 C CA . VAL A 1 198 ? 11.825 3.926 -0.588 1.00 95.31 198 VAL A CA 1
ATOM 1589 C C . VAL A 1 198 ? 11.993 3.329 -1.984 1.00 95.31 198 VAL A C 1
ATOM 1591 O O . VAL A 1 198 ? 13.066 3.471 -2.569 1.00 95.31 198 VAL A O 1
ATOM 1594 N N . GLY A 1 199 ? 10.940 2.734 -2.552 1.00 96.94 199 GLY A N 1
ATOM 1595 C CA . GLY A 1 199 ? 10.958 2.186 -3.911 1.00 96.94 199 GLY A CA 1
ATOM 1596 C C . GLY A 1 199 ? 11.238 3.243 -4.984 1.00 96.94 199 GLY A C 1
ATOM 1597 O O . GLY A 1 199 ? 12.071 3.022 -5.868 1.00 96.94 199 GLY A O 1
ATOM 1598 N N . TRP A 1 200 ? 10.618 4.422 -4.877 1.00 96.94 200 TRP A N 1
ATOM 1599 C CA . TRP A 1 200 ? 10.901 5.556 -5.760 1.00 96.94 200 TRP A CA 1
ATOM 1600 C C . TRP A 1 200 ? 12.348 6.031 -5.627 1.00 96.94 200 TRP A C 1
ATOM 1602 O O . TRP A 1 200 ? 13.053 6.101 -6.630 1.00 96.94 200 TRP A O 1
ATOM 1612 N N . GLN A 1 201 ? 12.832 6.265 -4.403 1.00 94.62 201 GLN A N 1
ATOM 1613 C CA . GLN A 1 201 ? 14.218 6.687 -4.170 1.00 94.62 201 GLN A CA 1
ATOM 1614 C C . GLN A 1 201 ? 15.253 5.662 -4.645 1.00 94.62 201 GLN A C 1
ATOM 1616 O O . GLN A 1 201 ? 16.321 6.042 -5.124 1.00 94.62 201 GLN A O 1
ATOM 1621 N N . TRP A 1 202 ? 14.959 4.367 -4.526 1.00 95.31 202 TRP A N 1
ATOM 1622 C CA . TRP A 1 202 ? 15.799 3.315 -5.092 1.00 95.31 202 TRP A CA 1
ATOM 1623 C C . TRP A 1 202 ? 15.818 3.395 -6.622 1.00 95.31 202 TRP A C 1
ATOM 1625 O O . TRP A 1 202 ? 16.887 3.385 -7.227 1.00 95.31 202 TRP A O 1
ATOM 1635 N N . THR A 1 203 ? 14.646 3.561 -7.240 1.00 95.44 203 THR A N 1
ATOM 1636 C CA . THR A 1 203 ? 14.488 3.615 -8.700 1.00 95.44 203 THR A CA 1
ATOM 1637 C C . THR A 1 203 ? 15.213 4.803 -9.323 1.00 95.44 203 THR A C 1
ATOM 1639 O O . THR A 1 203 ? 15.860 4.644 -10.355 1.00 95.44 203 THR A O 1
ATOM 1642 N N . VAL A 1 204 ? 15.169 5.976 -8.691 1.00 92.69 204 VAL A N 1
ATOM 1643 C CA . VAL A 1 204 ? 15.846 7.180 -9.206 1.00 92.69 204 VAL A CA 1
ATOM 1644 C C . VAL A 1 204 ? 17.311 7.289 -8.779 1.00 92.69 204 VAL A C 1
ATOM 1646 O O . VAL A 1 204 ? 17.975 8.273 -9.082 1.00 92.69 204 VAL A O 1
ATOM 1649 N N . GLY A 1 205 ? 17.836 6.297 -8.055 1.00 91.75 205 GLY A N 1
ATOM 1650 C CA . GLY A 1 205 ? 19.218 6.298 -7.574 1.00 91.75 205 GLY A CA 1
ATOM 1651 C C . GLY A 1 205 ? 19.467 7.186 -6.350 1.00 91.75 205 GLY A C 1
ATOM 1652 O O . GLY A 1 205 ? 20.583 7.198 -5.839 1.00 91.75 205 GLY A O 1
ATOM 1653 N N . ALA A 1 206 ? 18.450 7.858 -5.803 1.00 90.88 206 ALA A N 1
ATOM 1654 C CA . ALA A 1 206 ? 18.566 8.684 -4.596 1.00 90.88 206 ALA A CA 1
ATOM 1655 C C . ALA A 1 206 ? 19.025 7.898 -3.351 1.00 90.88 206 ALA A C 1
ATOM 1657 O O . ALA A 1 206 ? 19.576 8.489 -2.418 1.00 90.88 206 ALA A O 1
ATOM 1658 N N . LEU A 1 207 ? 18.821 6.573 -3.333 1.00 89.12 207 LEU A N 1
ATOM 1659 C CA . LEU A 1 207 ? 19.238 5.672 -2.249 1.00 89.12 207 LEU A CA 1
ATOM 1660 C C . LEU A 1 207 ? 20.527 4.877 -2.550 1.00 89.12 207 LEU A C 1
ATOM 1662 O O . LEU A 1 207 ? 21.259 4.511 -1.625 1.00 89.12 207 LEU A O 1
ATOM 1666 N N . THR A 1 208 ? 20.806 4.584 -3.819 1.00 88.62 208 THR A N 1
ATOM 1667 C CA . THR A 1 208 ? 21.859 3.637 -4.247 1.00 88.62 208 THR A CA 1
ATOM 1668 C C . THR A 1 208 ? 22.978 4.276 -5.067 1.00 88.62 208 THR A C 1
ATOM 1670 O O . THR A 1 208 ? 24.009 3.644 -5.265 1.00 88.62 208 THR A O 1
ATOM 1673 N N . GLY A 1 209 ? 22.784 5.498 -5.563 1.00 88.19 209 GLY A N 1
ATOM 1674 C CA . GLY A 1 209 ? 23.707 6.189 -6.463 1.00 88.19 209 GLY A CA 1
ATOM 1675 C C . GLY A 1 209 ? 23.624 5.717 -7.916 1.00 88.19 209 GLY A C 1
ATOM 1676 O O . GLY A 1 209 ? 24.331 6.255 -8.761 1.00 88.19 209 GLY A O 1
ATOM 1677 N N . LYS A 1 210 ? 22.766 4.734 -8.226 1.00 89.38 210 LYS A N 1
ATOM 1678 C CA . LYS A 1 210 ? 22.540 4.246 -9.591 1.00 89.38 210 LYS A CA 1
ATOM 1679 C C . LYS A 1 210 ? 21.038 4.142 -9.876 1.00 89.38 210 LYS A C 1
ATOM 1681 O O . LYS A 1 210 ? 20.372 3.354 -9.199 1.00 89.38 210 LYS A O 1
ATOM 1686 N N . PRO A 1 211 ? 20.503 4.892 -10.857 1.00 91.69 211 PRO A N 1
ATOM 1687 C CA . PRO A 1 211 ? 19.106 4.768 -11.239 1.00 91.69 211 PRO A CA 1
ATOM 1688 C C . PRO A 1 211 ? 18.834 3.409 -11.892 1.00 91.69 211 PRO A C 1
ATOM 1690 O O . PRO A 1 211 ? 19.698 2.799 -12.530 1.00 91.69 211 PRO A O 1
ATOM 1693 N N . TYR A 1 212 ? 17.601 2.935 -11.753 1.00 93.56 212 TYR A N 1
ATOM 1694 C CA . TYR A 1 212 ? 17.123 1.762 -12.464 1.00 93.56 212 TYR A CA 1
ATOM 1695 C C . TYR A 1 212 ? 16.986 2.078 -13.953 1.00 93.56 212 TYR A C 1
ATOM 1697 O O . TYR A 1 212 ? 16.228 2.966 -14.348 1.00 93.56 212 TYR A O 1
ATOM 1705 N N . GLY A 1 213 ? 17.699 1.332 -14.794 1.00 92.62 213 GLY A N 1
ATOM 1706 C CA . GLY A 1 213 ? 17.643 1.531 -16.236 1.00 92.62 213 GLY A CA 1
ATOM 1707 C C . GLY A 1 213 ? 16.444 0.827 -16.859 1.00 92.62 213 GLY A C 1
ATOM 1708 O O . GLY A 1 213 ? 16.473 -0.392 -16.947 1.00 92.62 213 GLY A O 1
ATOM 1709 N N . PHE A 1 214 ? 15.438 1.566 -17.333 1.00 95.69 214 PHE A N 1
ATOM 1710 C CA . PHE A 1 214 ? 14.291 1.002 -18.051 1.00 95.69 214 PHE A CA 1
ATOM 1711 C C . PHE A 1 214 ? 14.542 0.910 -19.564 1.00 95.69 214 PHE A C 1
ATOM 1713 O O . PHE A 1 214 ? 14.766 1.922 -20.238 1.00 95.69 214 PHE A O 1
ATOM 1720 N N . SER A 1 215 ? 14.525 -0.316 -20.097 1.00 96.62 215 SER A N 1
ATOM 1721 C CA . SER A 1 215 ? 14.810 -0.615 -21.507 1.00 96.62 215 SER A CA 1
ATOM 1722 C C . SER A 1 215 ? 13.906 -1.712 -22.076 1.00 96.62 215 SER A C 1
ATOM 1724 O O . SER A 1 215 ? 13.322 -2.510 -21.342 1.00 96.62 215 SER A O 1
ATOM 1726 N N . ARG A 1 216 ? 13.852 -1.807 -23.409 1.00 96.75 216 ARG A N 1
ATOM 1727 C CA . ARG A 1 216 ? 13.125 -2.839 -24.158 1.00 96.75 216 ARG A CA 1
ATOM 1728 C C . ARG A 1 216 ? 13.550 -4.241 -23.744 1.00 96.75 216 ARG A C 1
ATOM 1730 O O . ARG A 1 216 ? 12.692 -5.090 -23.549 1.00 96.75 216 ARG A O 1
ATOM 1737 N N . TRP A 1 217 ? 14.848 -4.463 -23.537 1.00 96.81 217 TRP A N 1
ATOM 1738 C CA . TRP A 1 217 ? 15.360 -5.758 -23.087 1.00 96.81 217 TRP A CA 1
ATOM 1739 C C . TRP A 1 217 ? 14.728 -6.200 -21.762 1.00 96.81 217 TRP A C 1
ATOM 1741 O O . TRP A 1 217 ? 14.411 -7.374 -21.583 1.00 96.81 217 TRP A O 1
ATOM 1751 N N . GLN A 1 218 ? 14.508 -5.269 -20.825 1.00 96.00 218 GLN A N 1
ATOM 1752 C CA . GLN A 1 218 ? 13.840 -5.607 -19.569 1.00 96.00 218 GLN A CA 1
ATOM 1753 C C . GLN A 1 218 ? 12.381 -5.986 -19.786 1.00 96.00 218 GLN A C 1
ATOM 1755 O O . GLN A 1 218 ? 11.916 -6.941 -19.168 1.00 96.00 218 GLN A O 1
ATOM 1760 N N . VAL A 1 219 ? 11.674 -5.268 -20.659 1.00 97.25 219 VAL A N 1
ATOM 1761 C CA . VAL A 1 219 ? 10.288 -5.604 -20.995 1.00 97.25 219 VAL A CA 1
ATOM 1762 C C . VAL A 1 219 ? 10.229 -6.975 -21.656 1.00 97.25 219 VAL A C 1
ATOM 1764 O O . VAL A 1 219 ? 9.490 -7.825 -21.190 1.00 97.25 219 VAL A O 1
ATOM 1767 N N . GLU A 1 220 ? 11.065 -7.257 -22.653 1.00 96.62 220 GLU A N 1
ATOM 1768 C CA . GLU A 1 220 ? 11.087 -8.559 -23.337 1.00 96.62 220 GLU A CA 1
ATOM 1769 C C . GLU A 1 220 ? 11.438 -9.716 -22.395 1.00 96.62 220 GLU A C 1
ATOM 1771 O O . GLU A 1 220 ? 10.907 -10.815 -22.538 1.00 96.62 220 GLU A O 1
ATOM 1776 N N . LYS A 1 221 ? 12.291 -9.467 -21.394 1.00 96.38 221 LYS A N 1
ATOM 1777 C CA . LYS A 1 221 ? 12.662 -10.471 -20.394 1.00 96.38 221 LYS A CA 1
ATOM 1778 C C . LYS A 1 221 ? 11.544 -10.789 -19.398 1.00 96.38 221 LYS A C 1
ATOM 1780 O O . LYS A 1 221 ? 11.512 -11.905 -18.895 1.00 96.38 221 LYS A O 1
ATOM 1785 N N . ARG A 1 222 ? 10.711 -9.812 -19.028 1.00 97.31 222 ARG A N 1
ATOM 1786 C CA . ARG A 1 222 ? 9.704 -9.950 -17.949 1.00 97.31 222 ARG A CA 1
ATOM 1787 C C . ARG A 1 222 ? 8.268 -10.015 -18.458 1.00 97.31 222 ARG A C 1
ATOM 1789 O O . ARG A 1 222 ? 7.373 -10.439 -17.742 1.00 97.31 222 ARG A O 1
ATOM 1796 N N . ALA A 1 223 ? 8.048 -9.541 -19.669 1.00 96.94 223 ALA A N 1
ATOM 1797 C CA . ALA A 1 223 ? 6.784 -9.525 -20.378 1.00 96.94 223 ALA A CA 1
ATOM 1798 C C . ALA A 1 223 ? 7.012 -9.936 -21.844 1.00 96.94 223 ALA A C 1
ATOM 1800 O O . ALA A 1 223 ? 6.775 -9.134 -22.757 1.00 96.94 223 ALA A O 1
ATOM 1801 N N . PRO A 1 224 ? 7.525 -11.157 -22.099 1.00 94.25 224 PRO A N 1
ATOM 1802 C CA . PRO A 1 224 ? 7.731 -11.651 -23.456 1.00 94.25 224 PRO A CA 1
ATOM 1803 C C . PRO A 1 224 ? 6.453 -11.517 -24.293 1.00 94.25 224 PRO A C 1
ATOM 1805 O O . PRO A 1 224 ? 5.375 -11.932 -23.877 1.00 94.25 224 PRO A O 1
ATOM 1808 N N . GLY A 1 225 ? 6.584 -10.925 -25.481 1.00 91.19 225 GLY A N 1
ATOM 1809 C CA . GLY A 1 225 ? 5.473 -10.666 -26.406 1.00 91.19 225 GLY A CA 1
ATOM 1810 C C . GLY A 1 225 ? 4.903 -9.247 -26.333 1.00 91.19 225 GLY A C 1
ATOM 1811 O O . GLY A 1 225 ? 4.516 -8.713 -27.365 1.00 91.19 225 GLY A O 1
ATOM 1812 N N . LEU A 1 226 ? 4.971 -8.561 -25.186 1.00 92.75 226 LEU A N 1
ATOM 1813 C CA . LEU A 1 226 ? 4.349 -7.236 -25.029 1.00 92.75 226 LEU A CA 1
ATOM 1814 C C . LEU A 1 226 ? 4.945 -6.170 -25.970 1.00 92.75 226 LEU A C 1
ATOM 1816 O O . LEU A 1 226 ? 4.248 -5.282 -26.450 1.00 92.75 226 LEU A O 1
ATOM 1820 N N . CYS A 1 227 ? 6.243 -6.268 -26.276 1.00 94.00 227 CYS A N 1
ATOM 1821 C CA . CYS A 1 227 ? 6.899 -5.386 -27.247 1.00 94.00 227 CYS A CA 1
ATOM 1822 C C . CYS A 1 227 ? 6.657 -5.769 -28.715 1.00 94.00 227 CYS A C 1
ATOM 1824 O O . CYS A 1 227 ? 6.962 -4.954 -29.588 1.00 94.00 227 CYS A O 1
ATOM 1826 N N . ALA A 1 228 ? 6.197 -6.991 -29.002 1.00 91.69 228 ALA A N 1
ATOM 1827 C CA . ALA A 1 228 ? 5.961 -7.453 -30.371 1.00 91.69 228 ALA A CA 1
ATOM 1828 C C . ALA A 1 228 ? 4.696 -6.813 -30.958 1.00 91.69 228 ALA A C 1
ATOM 1830 O O . ALA A 1 228 ? 4.718 -6.378 -32.106 1.00 91.69 228 ALA A O 1
ATOM 1831 N N . ASP A 1 229 ? 3.663 -6.659 -30.129 1.00 86.56 229 ASP A N 1
ATOM 1832 C CA . ASP A 1 229 ? 2.366 -6.084 -30.513 1.00 86.56 229 ASP A CA 1
ATOM 1833 C C . ASP A 1 229 ? 2.304 -4.554 -30.330 1.00 86.56 229 ASP A C 1
ATOM 1835 O O . ASP A 1 229 ? 1.272 -3.920 -30.539 1.00 86.56 229 ASP A O 1
ATOM 1839 N N . CYS A 1 230 ? 3.414 -3.929 -29.927 1.00 94.69 230 CYS A N 1
ATOM 1840 C CA . CYS A 1 230 ? 3.473 -2.495 -29.669 1.00 94.69 230 CYS A CA 1
ATOM 1841 C C . CYS A 1 230 ? 3.486 -1.692 -30.980 1.00 94.69 230 CYS A C 1
ATOM 1843 O O . CYS A 1 230 ? 4.411 -1.831 -31.785 1.00 94.69 230 CYS A O 1
ATOM 1845 N N . ALA A 1 231 ? 2.526 -0.774 -31.144 1.00 94.75 231 ALA A N 1
ATOM 1846 C CA . ALA A 1 231 ? 2.392 0.086 -32.327 1.00 94.75 231 ALA A CA 1
ATOM 1847 C C . ALA A 1 231 ? 3.657 0.909 -32.638 1.00 94.75 231 ALA A C 1
ATOM 1849 O O . ALA A 1 231 ? 3.949 1.205 -33.796 1.00 94.75 231 ALA A O 1
ATOM 1850 N N . LEU A 1 232 ? 4.451 1.238 -31.614 1.00 95.00 232 LEU A N 1
ATOM 1851 C CA . LEU A 1 232 ? 5.707 1.969 -31.779 1.00 95.00 232 LEU A CA 1
ATOM 1852 C C . LEU A 1 232 ? 6.820 1.126 -32.421 1.00 95.00 232 LEU A C 1
ATOM 1854 O O . LEU A 1 232 ? 7.797 1.694 -32.902 1.00 95.00 232 LEU A O 1
ATOM 1858 N N . ALA A 1 233 ? 6.731 -0.207 -32.421 1.00 92.81 233 ALA A N 1
ATOM 1859 C CA . ALA A 1 233 ? 7.713 -1.122 -33.007 1.00 92.81 233 ALA A CA 1
ATOM 1860 C C . ALA A 1 233 ? 9.185 -0.722 -32.722 1.00 92.81 233 ALA A C 1
ATOM 1862 O O . ALA A 1 233 ? 9.661 -0.810 -31.584 1.00 92.81 233 ALA A O 1
ATOM 1863 N N . ARG A 1 234 ? 9.936 -0.291 -33.748 1.00 93.38 234 ARG A N 1
ATOM 1864 C CA . ARG A 1 234 ? 11.340 0.165 -33.634 1.00 93.38 234 ARG A CA 1
ATOM 1865 C C . ARG A 1 234 ? 11.488 1.626 -33.191 1.00 93.38 234 ARG A C 1
ATOM 1867 O O . ARG A 1 234 ? 12.576 2.007 -32.774 1.00 93.38 234 ARG A O 1
ATOM 1874 N N . ALA A 1 235 ? 10.419 2.416 -33.241 1.00 95.06 235 ALA A N 1
ATOM 1875 C CA . ALA A 1 235 ? 10.376 3.805 -32.784 1.00 95.06 235 ALA A CA 1
ATOM 1876 C C . ALA A 1 235 ? 10.156 3.941 -31.264 1.00 95.06 235 ALA A C 1
ATOM 1878 O O . ALA A 1 235 ? 10.221 5.045 -30.736 1.00 95.06 235 ALA A O 1
ATOM 1879 N N . CYS A 1 236 ? 9.914 2.841 -30.539 1.00 94.50 236 CYS A N 1
ATOM 1880 C CA . CYS A 1 236 ? 9.697 2.892 -29.091 1.00 94.50 236 CYS A CA 1
ATOM 1881 C C . CYS A 1 236 ? 10.929 3.480 -28.359 1.00 94.50 236 CYS A C 1
ATOM 1883 O O . CYS A 1 236 ? 12.035 2.966 -28.555 1.00 94.50 236 CYS A O 1
ATOM 1885 N N . PRO A 1 237 ? 10.780 4.505 -27.495 1.00 93.25 237 PRO A N 1
ATOM 1886 C CA . PRO A 1 237 ? 11.904 5.281 -26.945 1.00 93.25 237 PRO A CA 1
ATOM 1887 C C . PRO A 1 237 ? 12.786 4.495 -25.964 1.00 93.25 237 PRO A C 1
ATOM 1889 O O . PRO A 1 237 ? 13.902 4.909 -25.645 1.00 93.25 237 PRO A O 1
ATOM 1892 N N . ILE A 1 238 ? 12.322 3.327 -25.517 1.00 95.19 238 ILE A N 1
ATOM 1893 C CA . ILE A 1 238 ? 13.066 2.441 -24.624 1.00 95.19 238 ILE A CA 1
ATOM 1894 C C . ILE A 1 238 ? 13.940 1.418 -25.367 1.00 95.19 238 ILE A C 1
ATOM 1896 O O . ILE A 1 238 ? 14.430 0.500 -24.721 1.00 95.19 238 ILE A O 1
ATOM 1900 N N . GLN A 1 239 ? 14.178 1.533 -26.690 1.00 95.38 239 GLN A N 1
ATOM 1901 C CA . GLN A 1 239 ? 15.022 0.561 -27.432 1.00 95.38 239 GLN A CA 1
ATOM 1902 C C . GLN A 1 239 ? 16.366 0.284 -26.738 1.00 95.38 239 GLN A C 1
ATOM 1904 O O . GLN A 1 239 ? 16.865 -0.838 -26.764 1.00 95.38 239 GLN A O 1
ATOM 1909 N N . LYS A 1 240 ? 16.959 1.318 -26.136 1.00 94.19 240 LYS A N 1
ATOM 1910 C CA . LYS A 1 240 ? 18.242 1.254 -25.438 1.00 94.19 240 LYS A CA 1
ATOM 1911 C C . LYS A 1 240 ? 18.053 1.524 -23.947 1.00 94.19 240 LYS A C 1
ATOM 1913 O O . LYS A 1 240 ? 17.045 2.093 -23.518 1.00 94.19 240 LYS A O 1
ATOM 1918 N N . TRP A 1 241 ? 19.054 1.135 -23.166 1.00 93.81 241 TRP A N 1
ATOM 1919 C CA . TRP A 1 241 ? 19.199 1.599 -21.789 1.00 93.81 241 TRP A CA 1
ATOM 1920 C C . TRP A 1 241 ? 19.223 3.135 -21.749 1.00 93.81 241 TRP A C 1
ATOM 1922 O O . TRP A 1 241 ? 19.717 3.746 -22.704 1.00 93.81 241 TRP A O 1
ATOM 1932 N N . PRO A 1 242 ? 18.658 3.765 -20.704 1.00 89.81 242 PRO A N 1
ATOM 1933 C CA . PRO A 1 242 ? 18.836 5.198 -20.517 1.00 89.81 242 PRO A CA 1
ATOM 1934 C C . PRO A 1 242 ? 20.331 5.518 -20.339 1.00 89.81 242 PRO A C 1
ATOM 1936 O O . PRO A 1 242 ? 21.095 4.620 -19.966 1.00 89.81 242 PRO A O 1
ATOM 1939 N N . PRO A 1 243 ? 20.755 6.763 -20.611 1.00 82.00 243 PRO A N 1
ATOM 1940 C CA . PRO A 1 243 ? 22.110 7.207 -20.308 1.00 82.00 243 PRO A CA 1
ATOM 1941 C C . PRO A 1 243 ? 22.477 6.884 -18.855 1.00 82.00 243 PRO A C 1
ATOM 1943 O O . PRO A 1 243 ? 21.651 7.026 -17.951 1.00 82.00 243 PRO A O 1
ATOM 1946 N N . GLU A 1 244 ? 23.711 6.433 -18.628 1.00 70.75 244 GLU A N 1
ATOM 1947 C CA . GLU A 1 244 ? 24.254 6.294 -17.277 1.00 70.75 244 GLU A CA 1
ATOM 1948 C C . GLU A 1 244 ? 24.726 7.668 -16.793 1.00 70.75 244 GLU A C 1
ATOM 1950 O O . GLU A 1 244 ? 25.920 7.894 -16.640 1.00 70.75 244 GLU A O 1
ATOM 1955 N N . ASP A 1 245 ? 23.785 8.588 -16.588 1.00 68.88 245 ASP A N 1
ATOM 1956 C CA . ASP A 1 245 ? 24.052 9.854 -15.910 1.00 68.88 245 ASP A CA 1
ATOM 1957 C C . ASP A 1 245 ? 23.816 9.616 -14.412 1.00 68.88 245 ASP A C 1
ATOM 1959 O O . ASP A 1 245 ? 22.663 9.600 -13.960 1.00 68.88 245 ASP A O 1
ATOM 1963 N N . PRO A 1 246 ? 24.863 9.304 -13.621 1.00 64.19 246 PRO A N 1
ATOM 1964 C CA . PRO A 1 246 ? 24.675 9.062 -12.204 1.00 64.19 246 PRO A CA 1
ATOM 1965 C C . PRO A 1 246 ? 24.196 10.354 -11.529 1.00 64.19 246 PRO A C 1
ATOM 1967 O O . PRO A 1 246 ? 24.670 11.437 -11.881 1.00 64.19 246 PRO A O 1
ATOM 1970 N N . PRO A 1 247 ? 23.294 10.263 -10.535 1.00 66.12 247 PRO A N 1
ATOM 1971 C CA . PRO A 1 247 ? 22.926 11.420 -9.734 1.00 66.12 247 PRO A CA 1
ATOM 1972 C C . PRO A 1 247 ? 24.182 12.087 -9.162 1.00 66.12 247 PRO A C 1
ATOM 1974 O O . PRO A 1 247 ? 25.073 11.404 -8.644 1.00 66.12 247 PRO A O 1
ATOM 1977 N N . GLU A 1 248 ? 24.256 13.420 -9.239 1.00 64.75 248 GLU A N 1
ATOM 1978 C CA . GLU A 1 248 ? 25.359 14.149 -8.619 1.00 64.75 248 GLU A CA 1
ATOM 1979 C C . GLU A 1 248 ? 25.396 13.837 -7.112 1.00 64.75 248 GLU A C 1
ATOM 1981 O O . GLU A 1 248 ? 24.357 13.862 -6.436 1.00 64.75 248 GLU A O 1
ATOM 1986 N N . PRO A 1 249 ? 26.580 13.582 -6.531 1.00 57.06 249 PRO A N 1
ATOM 1987 C CA . PRO A 1 249 ? 26.715 13.380 -5.099 1.00 57.06 249 PRO A CA 1
ATOM 1988 C C . PRO A 1 249 ? 26.507 14.710 -4.362 1.00 57.06 249 PRO A C 1
ATOM 1990 O O . PRO A 1 249 ? 27.452 15.374 -3.948 1.00 57.06 249 PRO A O 1
ATOM 1993 N N . ARG A 1 250 ? 25.249 15.105 -4.160 1.00 60.53 250 ARG A N 1
ATOM 1994 C CA . ARG A 1 250 ? 24.874 16.142 -3.195 1.00 60.53 250 ARG A CA 1
ATOM 1995 C C . ARG A 1 250 ? 24.187 15.452 -2.026 1.00 60.53 250 ARG A C 1
ATOM 1997 O O . ARG A 1 250 ? 23.050 14.995 -2.106 1.00 60.53 250 ARG A O 1
ATOM 2004 N N . SER A 1 251 ? 24.973 15.290 -0.970 1.00 58.91 251 SER A N 1
ATOM 2005 C CA . SER A 1 251 ? 24.626 14.556 0.239 1.00 58.91 251 SER A CA 1
ATOM 2006 C C . SER A 1 251 ? 23.653 15.360 1.100 1.00 58.91 251 SER A C 1
ATOM 2008 O O . SER A 1 251 ? 24.004 16.427 1.601 1.00 58.91 251 SER A O 1
ATOM 2010 N N . TYR A 1 252 ? 22.462 14.816 1.345 1.00 63.25 252 TYR A N 1
ATOM 2011 C CA . TYR A 1 252 ? 21.700 15.143 2.547 1.00 63.25 252 TYR A CA 1
ATOM 2012 C C . TYR A 1 252 ? 22.090 14.115 3.607 1.00 63.25 252 TYR A C 1
ATOM 2014 O O . TYR A 1 252 ? 21.435 13.089 3.765 1.00 63.25 252 TYR A O 1
ATOM 2022 N N . ALA A 1 253 ? 23.207 14.345 4.299 1.00 66.50 253 ALA A N 1
ATOM 2023 C CA . ALA A 1 253 ? 23.654 13.469 5.378 1.00 66.50 253 ALA A CA 1
ATOM 2024 C C . ALA A 1 253 ? 22.753 13.645 6.608 1.00 66.50 253 ALA A C 1
ATOM 2026 O O . ALA A 1 253 ? 23.170 14.215 7.611 1.00 66.50 253 ALA A O 1
ATOM 2027 N N . ASP A 1 254 ? 21.511 13.167 6.541 1.00 82.06 254 ASP A N 1
ATOM 2028 C CA . ASP A 1 254 ? 20.708 13.007 7.744 1.00 82.06 254 ASP A CA 1
ATOM 2029 C C . ASP A 1 254 ? 21.355 11.884 8.577 1.00 82.06 254 ASP A C 1
ATOM 2031 O O . ASP A 1 254 ? 21.363 10.723 8.143 1.00 82.06 254 ASP A O 1
ATOM 2035 N N . PRO A 1 255 ? 21.936 12.188 9.754 1.00 84.81 255 PRO A N 1
ATOM 2036 C CA . PRO A 1 255 ? 22.646 11.194 10.557 1.00 84.81 255 PRO A CA 1
ATOM 2037 C C . PRO A 1 255 ? 21.731 10.034 10.959 1.00 84.81 255 PRO A C 1
ATOM 2039 O O . PRO A 1 255 ? 22.199 8.903 11.134 1.00 84.81 255 PRO A O 1
ATOM 2042 N N . ARG A 1 256 ? 20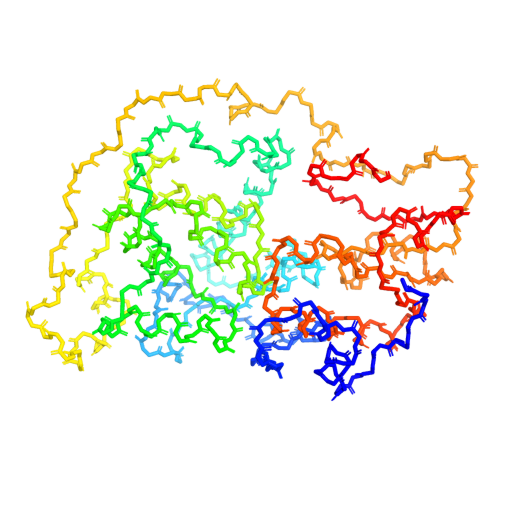.416 10.283 11.014 1.00 88.88 256 ARG A N 1
ATOM 2043 C CA . ARG A 1 256 ? 19.418 9.266 11.313 1.00 88.88 256 ARG A CA 1
ATOM 2044 C C . ARG A 1 256 ? 19.372 8.180 10.249 1.00 88.88 256 ARG A C 1
ATOM 2046 O O . ARG A 1 256 ? 18.985 7.078 10.576 1.00 88.88 256 ARG A O 1
ATOM 2053 N N . VAL A 1 257 ? 19.826 8.399 9.010 1.00 85.06 257 VAL A N 1
ATOM 2054 C CA . VAL A 1 257 ? 19.898 7.336 7.982 1.00 85.06 257 VAL A CA 1
ATOM 2055 C C . VAL A 1 257 ? 20.781 6.165 8.435 1.00 85.06 257 VAL A C 1
ATOM 2057 O O . VAL A 1 257 ? 20.510 5.016 8.071 1.00 85.06 257 VAL A O 1
ATOM 2060 N N . ARG A 1 258 ? 21.820 6.433 9.237 1.00 84.25 258 ARG A N 1
ATOM 2061 C CA . ARG A 1 258 ? 22.772 5.415 9.706 1.00 84.25 258 ARG A CA 1
ATOM 2062 C C . ARG A 1 258 ? 22.359 4.762 11.019 1.00 84.25 258 ARG A C 1
ATOM 2064 O O . ARG A 1 258 ? 22.601 3.574 11.190 1.00 84.25 258 ARG A O 1
ATOM 2071 N N . ARG A 1 259 ? 21.749 5.512 11.934 1.00 87.31 259 ARG A N 1
ATOM 2072 C CA . ARG A 1 259 ? 21.392 5.027 13.272 1.00 87.31 259 ARG A CA 1
ATOM 2073 C C . ARG A 1 259 ? 20.092 5.661 13.733 1.00 87.31 259 ARG A C 1
ATOM 2075 O O . ARG A 1 259 ? 19.880 6.844 13.503 1.00 87.31 259 ARG A O 1
ATOM 2082 N N . ASP A 1 260 ? 19.250 4.885 14.404 1.00 88.69 260 ASP A N 1
ATOM 2083 C CA . ASP A 1 260 ? 18.111 5.447 15.122 1.00 88.69 260 ASP A CA 1
ATOM 2084 C C . ASP A 1 260 ? 18.575 6.099 16.438 1.00 88.69 260 ASP A C 1
ATOM 2086 O O . ASP A 1 260 ? 19.170 5.404 17.270 1.00 88.69 260 ASP A O 1
ATOM 2090 N N . PRO A 1 261 ? 18.394 7.420 16.624 1.00 87.62 261 PRO A N 1
ATOM 2091 C CA . PRO A 1 261 ? 18.751 8.076 17.875 1.00 87.62 261 PRO A CA 1
ATOM 2092 C C . PRO A 1 261 ? 17.772 7.777 19.020 1.00 87.62 261 PRO A C 1
ATOM 2094 O O . PRO A 1 261 ? 18.137 8.016 20.166 1.00 87.62 261 PRO A O 1
ATOM 2097 N N . ASP A 1 262 ? 16.561 7.284 18.733 1.00 86.44 262 ASP A N 1
ATOM 2098 C CA . ASP A 1 262 ? 15.487 7.143 19.719 1.00 86.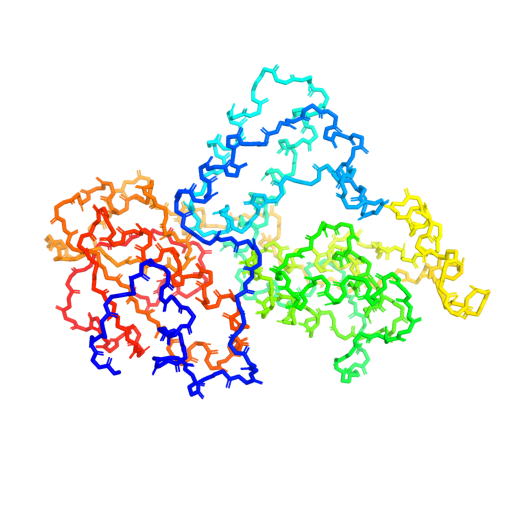44 262 ASP A CA 1
ATOM 2099 C C . ASP A 1 262 ? 14.590 5.939 19.392 1.00 86.44 262 ASP A C 1
ATOM 2101 O O . ASP A 1 262 ? 13.505 6.074 18.824 1.00 86.44 262 ASP A O 1
ATOM 2105 N N . LEU A 1 263 ? 15.074 4.748 19.760 1.00 86.44 263 LEU A N 1
ATOM 2106 C CA . LEU A 1 263 ? 14.356 3.491 19.539 1.00 86.44 263 LEU A CA 1
ATOM 2107 C C . LEU A 1 263 ? 13.018 3.447 20.277 1.00 86.44 263 LEU A C 1
ATOM 2109 O O . LEU A 1 263 ? 12.058 2.932 19.724 1.00 86.44 263 LEU A O 1
ATOM 2113 N N . ALA A 1 264 ? 12.929 4.009 21.486 1.00 81.81 264 ALA A N 1
ATOM 2114 C CA . ALA A 1 264 ? 11.698 3.971 22.275 1.00 81.81 264 ALA A CA 1
ATOM 2115 C C . ALA A 1 264 ? 10.541 4.672 21.548 1.00 81.81 264 ALA A C 1
ATOM 2117 O O . ALA A 1 264 ? 9.401 4.211 21.583 1.00 81.81 264 ALA A O 1
ATOM 2118 N N . ARG A 1 265 ? 10.845 5.764 20.840 1.00 81.19 265 ARG A N 1
ATOM 2119 C CA . ARG A 1 265 ? 9.867 6.486 20.028 1.00 81.19 265 ARG A CA 1
ATOM 2120 C C . ARG A 1 265 ? 9.490 5.751 18.739 1.00 81.19 265 ARG A C 1
ATOM 2122 O O . ARG A 1 265 ? 8.367 5.917 18.271 1.00 81.19 265 ARG A O 1
ATOM 2129 N N . THR A 1 266 ? 10.398 4.982 18.138 1.00 85.25 266 THR A N 1
ATOM 2130 C CA . THR A 1 266 ? 10.187 4.370 16.812 1.00 85.25 266 THR A CA 1
ATOM 2131 C C . THR A 1 266 ? 9.708 2.920 16.857 1.00 85.25 266 THR A C 1
ATOM 2133 O O . THR A 1 266 ? 9.047 2.491 15.913 1.00 85.25 266 THR A O 1
ATOM 2136 N N . SER A 1 267 ? 9.983 2.181 17.936 1.00 80.00 267 SER A N 1
ATOM 2137 C CA . SER A 1 267 ? 9.575 0.779 18.110 1.00 80.00 267 SER A CA 1
ATOM 2138 C C . SER A 1 267 ? 8.168 0.603 18.682 1.00 80.00 267 SER A C 1
ATOM 2140 O O . SER A 1 267 ? 7.645 -0.508 18.670 1.00 80.00 267 SER A O 1
ATOM 2142 N N . GLY A 1 268 ? 7.568 1.670 19.212 1.00 75.56 268 GLY A N 1
ATOM 2143 C CA . GLY A 1 268 ? 6.337 1.577 19.996 1.00 75.56 268 GLY A CA 1
ATOM 2144 C C . GLY A 1 268 ? 6.560 0.952 21.374 1.00 75.56 268 GLY A C 1
ATOM 2145 O O . GLY A 1 268 ? 7.690 0.646 21.772 1.00 75.56 268 GLY A O 1
ATOM 2146 N N . THR A 1 269 ? 5.474 0.786 22.129 1.00 71.38 269 THR A N 1
ATOM 2147 C CA . THR A 1 269 ? 5.507 0.243 23.491 1.00 71.38 269 THR A CA 1
ATOM 2148 C C . THR A 1 269 ? 5.395 -1.282 23.476 1.00 71.38 269 THR A C 1
ATOM 2150 O O . THR A 1 269 ? 4.522 -1.845 22.825 1.00 71.38 269 THR A O 1
ATOM 2153 N N . ALA A 1 270 ? 6.256 -1.967 24.234 1.00 72.31 270 ALA A N 1
ATOM 2154 C CA . ALA A 1 270 ? 6.207 -3.430 24.379 1.00 72.31 270 ALA A CA 1
ATOM 2155 C C . ALA A 1 270 ? 5.056 -3.922 25.284 1.00 72.31 270 ALA A C 1
ATOM 2157 O O . ALA A 1 270 ? 4.787 -5.117 25.355 1.00 72.31 270 ALA A O 1
ATOM 2158 N N . ALA A 1 271 ? 4.403 -3.003 25.995 1.00 74.19 271 ALA A N 1
ATOM 2159 C CA . ALA A 1 271 ? 3.262 -3.255 26.861 1.00 74.19 271 ALA A CA 1
ATOM 2160 C C . ALA A 1 271 ? 2.186 -2.188 26.626 1.00 74.19 271 ALA A C 1
ATOM 2162 O O . ALA A 1 271 ? 2.462 -1.133 26.043 1.00 74.19 271 ALA A O 1
ATOM 2163 N N . VAL A 1 272 ? 0.970 -2.459 27.107 1.00 76.00 272 VAL A N 1
ATOM 2164 C CA . VAL A 1 272 ? -0.114 -1.472 27.138 1.00 76.00 272 VAL A CA 1
ATOM 2165 C C . VAL A 1 272 ? 0.351 -0.269 27.955 1.00 76.00 272 VAL A C 1
ATOM 2167 O O . VAL A 1 272 ? 0.755 -0.407 29.109 1.00 76.00 272 VAL A O 1
ATOM 2170 N N . SER A 1 273 ? 0.319 0.907 27.335 1.00 71.44 273 SER A N 1
ATOM 2171 C CA . SER A 1 273 ? 0.670 2.170 27.975 1.00 71.44 273 SER A CA 1
ATOM 2172 C C . SER A 1 273 ? -0.610 2.928 28.287 1.00 71.44 273 SER A C 1
ATOM 2174 O O . SER A 1 273 ? -1.281 3.397 27.371 1.00 71.44 273 SER A O 1
ATOM 2176 N N . ASP A 1 274 ? -0.935 3.075 29.569 1.00 72.19 274 ASP A N 1
ATOM 2177 C CA . ASP A 1 274 ? -2.052 3.917 29.991 1.00 72.19 274 ASP A CA 1
ATOM 2178 C C . ASP A 1 274 ? -1.576 5.366 30.130 1.00 72.19 274 ASP A C 1
ATOM 2180 O O . ASP A 1 274 ? -0.961 5.755 31.123 1.00 72.19 274 ASP A O 1
ATOM 2184 N N . ALA A 1 275 ? -1.830 6.166 29.095 1.00 69.56 275 ALA A N 1
ATOM 2185 C CA . ALA A 1 275 ? -1.468 7.580 29.088 1.00 69.56 275 ALA A CA 1
ATOM 2186 C C . ALA A 1 275 ? -2.368 8.437 30.000 1.00 69.56 275 ALA A C 1
ATOM 2188 O O . ALA A 1 275 ? -1.990 9.559 30.335 1.00 69.56 275 ALA A O 1
ATOM 2189 N N . THR A 1 276 ? -3.550 7.941 30.386 1.00 70.88 276 THR A N 1
ATOM 2190 C CA . THR A 1 276 ? -4.591 8.741 31.061 1.00 70.88 276 THR A CA 1
ATOM 2191 C C . THR A 1 276 ? -4.885 8.296 32.495 1.00 70.88 276 THR A C 1
ATOM 2193 O O . THR A 1 276 ? -5.471 9.062 33.258 1.00 70.88 276 THR A O 1
ATOM 2196 N N . GLY A 1 277 ? -4.465 7.088 32.881 1.00 74.38 277 GLY A N 1
ATOM 2197 C CA . GLY A 1 277 ? -4.759 6.470 34.176 1.00 74.38 277 GLY A CA 1
ATOM 2198 C C . GLY A 1 277 ? -6.201 5.969 34.310 1.00 74.38 277 GLY A C 1
ATOM 2199 O O . GLY A 1 277 ? -6.646 5.680 35.423 1.00 74.38 277 GLY A O 1
ATOM 2200 N N . ALA A 1 278 ? -6.961 5.929 33.212 1.00 82.38 278 ALA A N 1
ATOM 2201 C CA . ALA A 1 278 ? -8.381 5.615 33.196 1.00 82.38 278 ALA A CA 1
ATOM 2202 C C . ALA A 1 278 ? -8.698 4.604 32.088 1.00 82.38 278 ALA A C 1
ATOM 2204 O O . ALA A 1 278 ? -8.184 4.698 30.977 1.00 82.38 278 ALA A O 1
ATOM 2205 N N . ALA A 1 279 ? -9.603 3.661 32.374 1.00 90.06 279 ALA A N 1
ATOM 2206 C CA . ALA A 1 279 ? -9.966 2.612 31.421 1.00 90.06 279 ALA A CA 1
ATOM 2207 C C . ALA A 1 279 ? -10.538 3.192 30.105 1.00 90.06 279 ALA A C 1
ATOM 2209 O O . ALA A 1 279 ? -11.317 4.147 30.166 1.00 90.06 279 ALA A O 1
ATOM 2210 N N . PRO A 1 280 ? -10.192 2.635 28.934 1.00 94.38 280 PRO A N 1
ATOM 2211 C CA . PRO A 1 280 ? -10.747 3.076 27.659 1.00 94.38 280 PRO A CA 1
ATOM 2212 C C . PRO A 1 280 ? -12.231 2.713 27.534 1.00 94.38 280 PRO A C 1
ATOM 2214 O O . PRO A 1 280 ? -12.711 1.754 28.136 1.00 94.38 280 PRO A O 1
ATOM 2217 N N . GLU A 1 281 ? -12.951 3.490 26.732 1.00 95.50 281 GLU A N 1
ATOM 2218 C CA . GLU A 1 281 ? -14.375 3.309 26.427 1.00 95.50 281 GLU A CA 1
ATOM 2219 C C . GLU A 1 281 ? -14.584 2.670 25.051 1.00 95.50 281 GLU A C 1
ATOM 2221 O O . GLU A 1 281 ? -15.560 1.956 24.845 1.00 95.50 281 GLU A O 1
ATOM 2226 N N . MET A 1 282 ? -13.663 2.906 24.112 1.00 96.69 282 MET A N 1
ATOM 2227 C CA . MET A 1 282 ? -13.707 2.354 22.757 1.00 96.69 282 MET A CA 1
ATOM 2228 C C . MET A 1 282 ? -12.304 2.002 22.258 1.00 96.69 282 MET A C 1
ATOM 2230 O O . MET A 1 282 ? -11.309 2.562 22.727 1.00 96.69 282 MET A O 1
ATOM 2234 N N . VAL A 1 283 ? -12.228 1.128 21.253 1.00 97.19 283 VAL A N 1
ATOM 2235 C CA . VAL A 1 283 ? -10.998 0.902 20.480 1.00 97.19 283 VAL A CA 1
ATOM 2236 C C . VAL A 1 283 ? -11.037 1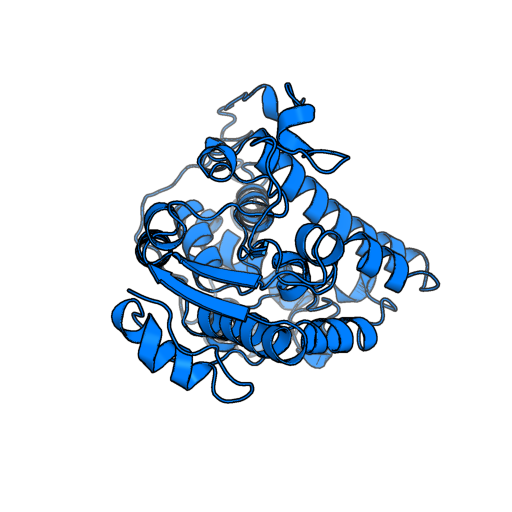.752 19.216 1.00 97.19 283 VAL A C 1
ATOM 2238 O O . VAL A 1 283 ? -11.907 1.566 18.370 1.00 97.19 283 VAL A O 1
ATOM 2241 N N . TRP A 1 284 ? -10.100 2.682 19.059 1.00 96.44 284 TRP A N 1
ATOM 2242 C CA . TRP A 1 284 ? -9.970 3.465 17.839 1.00 96.44 284 TRP A CA 1
ATOM 2243 C C . TRP A 1 284 ? -9.038 2.791 16.838 1.00 96.44 284 TRP A C 1
ATOM 2245 O O . TRP A 1 284 ? -7.840 2.625 17.076 1.00 96.44 284 TRP A O 1
ATOM 2255 N N . LEU A 1 285 ? -9.607 2.442 15.687 1.00 96.81 285 LEU A N 1
ATOM 2256 C CA . LEU A 1 285 ? -8.894 1.844 14.571 1.00 96.81 285 LEU A CA 1
ATOM 2257 C C . LEU A 1 285 ? -8.422 2.908 13.585 1.00 96.81 285 LEU A C 1
ATOM 2259 O O . LEU A 1 285 ? -9.109 3.892 13.297 1.00 96.81 285 LEU A O 1
ATOM 2263 N N . THR A 1 286 ? -7.256 2.659 12.998 1.00 94.75 286 THR A N 1
ATOM 2264 C CA . THR A 1 286 ? -6.704 3.471 11.911 1.00 94.75 286 THR A CA 1
ATOM 2265 C C . THR A 1 286 ? -6.497 2.603 10.678 1.00 94.75 286 THR A C 1
ATOM 2267 O O . THR A 1 286 ? -6.417 1.383 10.766 1.00 94.75 286 THR A O 1
ATOM 2270 N N . ALA A 1 287 ? -6.330 3.221 9.508 1.00 93.88 287 ALA A N 1
ATOM 2271 C CA . ALA A 1 287 ? -6.034 2.473 8.285 1.00 93.88 287 ALA A CA 1
ATOM 2272 C C . ALA A 1 287 ? -4.670 1.745 8.316 1.00 93.88 287 ALA A C 1
ATOM 2274 O O . ALA A 1 287 ? -4.341 1.047 7.360 1.00 93.88 287 ALA A O 1
ATOM 2275 N N . GLU A 1 288 ? -3.859 1.912 9.365 1.00 92.00 288 GLU A N 1
ATOM 2276 C CA . GLU A 1 288 ? -2.609 1.169 9.558 1.00 92.00 288 GLU A CA 1
ATOM 2277 C C . GLU A 1 288 ? -2.840 -0.237 10.135 1.00 92.00 288 GLU A C 1
ATOM 2279 O O . GLU A 1 288 ? -2.005 -1.112 9.916 1.00 92.00 288 GLU A O 1
ATOM 2284 N N . SER A 1 289 ? -3.959 -0.458 10.836 1.00 94.19 289 SER A N 1
ATOM 2285 C CA . SER A 1 289 ? -4.268 -1.714 11.524 1.00 94.19 289 SER A CA 1
ATOM 2286 C C . SER A 1 289 ? -5.782 -1.940 11.569 1.00 94.19 289 SER A C 1
ATOM 2288 O O . SER A 1 289 ? -6.500 -1.301 12.337 1.00 94.19 289 SER A O 1
ATOM 2290 N N . LEU A 1 290 ? -6.264 -2.809 10.680 1.00 96.88 290 LEU A N 1
ATOM 2291 C CA . LEU A 1 290 ? -7.680 -3.162 10.505 1.00 96.88 290 LEU A CA 1
ATOM 2292 C C . LEU A 1 290 ? -7.934 -4.673 10.635 1.00 96.88 290 LEU A C 1
ATOM 2294 O O . LEU A 1 290 ? -9.047 -5.120 10.376 1.00 96.88 290 LEU A O 1
ATOM 2298 N N . GLY A 1 291 ? -6.896 -5.456 10.941 1.00 96.19 291 GLY A N 1
ATOM 2299 C CA . GLY A 1 291 ? -6.985 -6.910 11.063 1.00 96.19 291 GLY A CA 1
ATOM 2300 C C . GLY A 1 291 ? -7.550 -7.368 12.397 1.00 96.19 291 GLY A C 1
ATOM 2301 O O . GLY A 1 291 ? -7.526 -6.633 13.384 1.00 96.19 291 GLY A O 1
ATOM 2302 N N . ASP A 1 292 ? -7.998 -8.619 12.426 1.00 95.88 292 ASP A N 1
ATOM 2303 C CA . ASP A 1 292 ? -8.515 -9.258 13.642 1.00 95.88 292 ASP A CA 1
ATOM 2304 C C . ASP A 1 292 ? -7.406 -9.421 14.712 1.00 95.88 292 ASP A C 1
ATOM 2306 O O . ASP A 1 292 ? -7.696 -9.457 15.906 1.00 95.88 292 ASP A O 1
ATOM 2310 N N . ASP A 1 293 ? -6.134 -9.435 14.288 1.00 94.75 293 ASP A N 1
ATOM 2311 C CA . ASP A 1 293 ? -4.942 -9.478 15.149 1.00 94.75 293 ASP A CA 1
ATOM 2312 C C . ASP A 1 293 ? -4.494 -8.084 15.653 1.00 94.75 293 ASP A C 1
ATOM 2314 O O . ASP A 1 293 ? -3.376 -7.936 16.158 1.00 94.75 293 ASP A O 1
ATOM 2318 N N . ASP A 1 294 ? -5.315 -7.037 15.496 1.00 95.81 294 ASP A N 1
ATOM 2319 C CA . ASP A 1 294 ? -4.998 -5.702 16.013 1.00 95.81 294 ASP A CA 1
ATOM 2320 C C . ASP A 1 294 ? -4.765 -5.742 17.544 1.00 95.81 294 ASP A C 1
ATOM 2322 O O . ASP A 1 294 ? -5.652 -6.162 18.296 1.00 95.81 294 ASP A O 1
ATOM 2326 N N . PRO A 1 295 ? -3.599 -5.282 18.044 1.00 93.88 295 PRO A N 1
ATOM 2327 C CA . PRO A 1 295 ? -3.272 -5.341 19.467 1.00 93.88 295 PRO A CA 1
ATOM 2328 C C . PRO A 1 295 ? -4.302 -4.694 20.400 1.00 93.88 295 PRO A C 1
ATOM 2330 O O . PRO A 1 295 ? -4.548 -5.225 21.484 1.00 93.88 295 PRO A O 1
ATOM 2333 N N . ALA A 1 296 ? -4.912 -3.568 20.015 1.00 94.25 296 ALA A N 1
ATOM 2334 C CA . ALA A 1 296 ? -5.920 -2.906 20.837 1.00 94.25 296 ALA A CA 1
ATOM 2335 C C . ALA A 1 296 ? -7.257 -3.667 20.833 1.00 94.25 296 ALA A C 1
ATOM 2337 O O . ALA A 1 296 ? -7.882 -3.778 21.889 1.00 94.25 296 ALA A O 1
ATOM 2338 N N . LEU A 1 297 ? -7.668 -4.252 19.701 1.00 95.62 297 LEU A N 1
ATOM 2339 C CA . LEU A 1 297 ? -8.844 -5.134 19.643 1.00 95.62 297 LEU A CA 1
ATOM 2340 C C . LEU A 1 297 ? -8.671 -6.401 20.484 1.00 95.62 297 LEU A C 1
ATOM 2342 O O . LEU A 1 297 ? -9.628 -6.817 21.144 1.00 95.62 297 LEU A O 1
ATOM 2346 N N . LEU A 1 298 ? -7.474 -6.997 20.472 1.00 94.81 298 LEU A N 1
ATOM 2347 C CA . LEU A 1 298 ? -7.144 -8.178 21.275 1.00 94.81 298 LEU A CA 1
ATOM 2348 C C . LEU A 1 298 ? -7.096 -7.862 22.774 1.00 94.81 298 LEU A C 1
ATOM 2350 O O . LEU A 1 298 ? -7.562 -8.659 23.586 1.00 94.81 298 LEU A O 1
ATOM 2354 N N . ALA A 1 299 ? -6.551 -6.702 23.150 1.00 93.62 299 ALA A N 1
ATOM 2355 C CA . ALA A 1 299 ? -6.496 -6.269 24.545 1.00 93.62 299 ALA A CA 1
ATOM 2356 C C . ALA A 1 299 ? -7.879 -5.898 25.110 1.00 93.62 299 ALA A C 1
ATOM 2358 O O . ALA A 1 299 ? -8.095 -5.984 26.319 1.00 93.62 299 ALA A O 1
ATOM 2359 N N . HIS A 1 300 ? -8.813 -5.497 24.241 1.00 94.62 300 HIS A N 1
ATOM 2360 C CA . HIS A 1 300 ? -10.148 -5.036 24.612 1.00 94.62 300 HIS A CA 1
ATOM 2361 C C . HIS A 1 300 ? -11.238 -5.722 23.766 1.00 94.62 300 HIS A C 1
ATOM 2363 O O . HIS A 1 300 ? -11.866 -5.082 22.913 1.00 94.62 300 HIS A O 1
ATOM 2369 N N . PRO A 1 301 ? -11.491 -7.027 23.985 1.00 95.38 301 PRO A N 1
ATOM 2370 C CA . PRO A 1 301 ? -12.420 -7.804 23.166 1.00 95.38 301 PRO A CA 1
ATOM 2371 C C . PRO A 1 301 ? -13.878 -7.341 23.281 1.00 95.38 301 PRO A C 1
ATOM 2373 O O . PRO A 1 301 ? -14.618 -7.419 22.306 1.00 95.38 301 PRO A O 1
ATOM 2376 N N . ASP A 1 302 ? -14.260 -6.808 24.442 1.00 95.69 302 ASP A N 1
ATOM 2377 C CA . ASP A 1 302 ? -15.641 -6.416 24.740 1.00 95.69 302 ASP A CA 1
ATOM 2378 C C . ASP A 1 302 ? -15.944 -4.945 24.411 1.00 95.69 302 ASP A C 1
ATOM 2380 O O . ASP A 1 302 ? -17.088 -4.509 24.514 1.00 95.69 302 ASP A O 1
ATOM 2384 N N . LEU A 1 303 ? -14.929 -4.152 24.042 1.00 96.94 303 LEU A N 1
ATOM 2385 C CA . LEU A 1 303 ? -15.138 -2.750 23.683 1.00 96.94 303 LEU A CA 1
ATOM 2386 C C . LEU A 1 303 ? -15.554 -2.611 22.218 1.00 96.94 303 LEU A C 1
ATOM 2388 O O . LEU A 1 303 ? -14.998 -3.254 21.319 1.00 96.94 303 LEU A O 1
ATOM 2392 N N . THR A 1 304 ? -16.491 -1.695 21.983 1.00 97.94 304 THR A N 1
ATOM 2393 C CA . THR A 1 304 ? -16.886 -1.256 20.645 1.00 97.94 304 THR A CA 1
ATOM 2394 C C . THR A 1 304 ? -15.699 -0.614 19.929 1.00 97.94 304 THR A C 1
ATOM 2396 O O . THR A 1 304 ? -14.990 0.234 20.483 1.00 97.94 304 THR A O 1
ATOM 2399 N N . ALA A 1 305 ? -15.490 -1.005 18.675 1.00 98.19 305 ALA A N 1
ATOM 2400 C CA . ALA A 1 305 ? -14.515 -0.383 17.799 1.00 98.19 305 ALA A CA 1
ATOM 2401 C C . ALA A 1 305 ? -15.095 0.891 17.168 1.00 98.19 305 ALA A C 1
ATOM 2403 O O . ALA A 1 305 ? -16.290 0.989 16.892 1.00 98.19 305 ALA A O 1
ATOM 2404 N N . THR A 1 306 ? -14.243 1.873 16.896 1.00 98.12 306 THR A N 1
ATOM 2405 C CA . THR A 1 306 ? -14.602 3.084 16.155 1.00 98.12 306 THR A CA 1
ATOM 2406 C C . THR A 1 306 ? -13.599 3.347 15.043 1.00 98.12 306 THR A C 1
ATOM 2408 O O . THR A 1 306 ? -12.390 3.199 15.234 1.00 98.12 306 THR A O 1
ATOM 2411 N N . PHE A 1 307 ? -14.092 3.755 13.876 1.00 98.00 307 PHE A N 1
ATOM 2412 C CA . PHE A 1 307 ? -13.270 4.200 12.754 1.00 98.00 307 PHE A CA 1
ATOM 2413 C C . PHE A 1 307 ? -13.757 5.558 12.254 1.00 98.00 307 PHE A C 1
ATOM 2415 O O . PHE A 1 307 ? -14.953 5.770 12.045 1.00 98.00 307 PHE A O 1
ATOM 2422 N N . VAL A 1 308 ? -12.819 6.477 12.018 1.00 97.44 308 VAL A N 1
ATOM 2423 C CA . VAL A 1 308 ? -13.121 7.814 11.498 1.00 97.44 308 VAL A CA 1
ATOM 2424 C C . VAL A 1 308 ? -12.519 7.974 10.110 1.00 97.44 308 VAL A C 1
ATOM 2426 O O . VAL A 1 308 ? -11.299 7.944 9.941 1.00 97.44 308 VAL A O 1
ATOM 2429 N N . TRP A 1 309 ? -13.367 8.223 9.118 1.00 97.50 309 TRP A N 1
ATOM 2430 C CA . TRP A 1 309 ? -12.926 8.708 7.816 1.00 97.50 309 TRP A CA 1
ATOM 2431 C C . TRP A 1 309 ? -12.482 10.167 7.942 1.00 97.50 309 TRP A C 1
ATOM 2433 O O . TRP A 1 309 ? -13.316 11.072 7.982 1.00 97.50 309 TRP A O 1
ATOM 2443 N N . ASP A 1 310 ? -11.164 10.381 8.023 1.00 95.38 310 ASP A N 1
ATOM 2444 C CA . ASP A 1 310 ? -10.534 11.702 8.148 1.00 95.38 310 ASP A CA 1
ATOM 2445 C C . ASP A 1 310 ? -10.710 12.533 6.863 1.00 95.38 310 ASP A C 1
ATOM 2447 O O . ASP A 1 310 ? -9.871 12.508 5.960 1.00 95.38 310 ASP A O 1
ATOM 2451 N N . VAL A 1 311 ? -11.822 13.265 6.758 1.00 95.38 311 VAL A N 1
ATOM 2452 C CA . VAL A 1 311 ? -12.172 14.053 5.563 1.00 95.38 311 VAL A CA 1
ATOM 2453 C C . VAL A 1 311 ? -11.088 15.086 5.208 1.00 95.38 311 VAL A C 1
ATOM 2455 O O . VAL A 1 311 ? -10.666 15.101 4.044 1.00 95.38 311 VAL A O 1
ATOM 2458 N N . PRO A 1 312 ? -10.565 15.907 6.148 1.00 94.44 312 PRO A N 1
ATOM 2459 C CA . PRO A 1 312 ? -9.465 16.828 5.851 1.00 94.44 312 PRO A CA 1
ATOM 2460 C C . PRO A 1 312 ? -8.212 16.141 5.291 1.00 94.44 312 PRO A C 1
ATOM 2462 O O . PRO A 1 312 ? -7.542 16.673 4.398 1.00 94.44 312 PRO A O 1
ATOM 2465 N N . LEU A 1 313 ? -7.857 14.957 5.798 1.00 93.31 313 LEU A N 1
ATOM 2466 C CA . LEU A 1 313 ? -6.744 14.179 5.263 1.00 93.31 313 LEU A CA 1
ATOM 2467 C C . LEU A 1 313 ? -7.066 13.623 3.871 1.00 93.31 313 LEU A C 1
ATOM 2469 O O . LEU A 1 313 ? -6.255 13.777 2.955 1.00 93.31 313 LEU A O 1
ATOM 2473 N N . LEU A 1 314 ? -8.239 13.021 3.685 1.00 95.44 314 LEU A N 1
ATOM 2474 C CA . LEU A 1 314 ? -8.643 12.402 2.421 1.00 95.44 314 LEU A CA 1
ATOM 2475 C C . LEU A 1 314 ? -8.737 13.420 1.279 1.00 95.44 314 LEU A C 1
ATOM 2477 O O . LEU A 1 314 ? -8.295 13.118 0.172 1.00 95.44 314 LEU A O 1
ATOM 2481 N N . GLN A 1 315 ? -9.195 14.647 1.541 1.00 95.38 315 GLN A N 1
ATOM 2482 C CA . GLN A 1 315 ? -9.204 15.734 0.551 1.00 95.38 315 GLN A CA 1
ATOM 2483 C C . GLN A 1 315 ? -7.793 16.113 0.066 1.00 95.38 315 GLN A C 1
ATOM 2485 O O . GLN A 1 315 ? -7.610 16.476 -1.102 1.00 95.38 315 GLN A O 1
ATOM 2490 N N . ARG A 1 316 ? -6.780 16.010 0.940 1.00 93.94 316 ARG A N 1
ATOM 2491 C CA . ARG A 1 316 ? -5.371 16.250 0.582 1.00 93.94 316 ARG A CA 1
ATOM 2492 C C . ARG A 1 316 ? -4.759 15.067 -0.159 1.00 93.94 316 ARG A C 1
ATOM 2494 O O . ARG A 1 316 ? -4.081 15.270 -1.161 1.00 93.94 316 ARG A O 1
ATOM 2501 N N . LEU A 1 317 ? -5.000 13.846 0.319 1.00 94.06 317 LEU A N 1
ATOM 2502 C CA . LEU A 1 317 ? -4.448 12.624 -0.274 1.00 94.06 317 LEU A CA 1
ATOM 2503 C C . LEU A 1 317 ? -5.108 12.269 -1.615 1.00 94.06 317 LEU A C 1
ATOM 2505 O O . LEU A 1 317 ? -4.462 11.673 -2.478 1.00 94.06 317 LEU A O 1
ATOM 2509 N N . ARG A 1 318 ? -6.378 12.656 -1.791 1.00 95.56 318 ARG A N 1
ATOM 2510 C CA . ARG A 1 318 ? -7.209 12.421 -2.982 1.00 95.56 318 ARG A CA 1
ATOM 2511 C C . ARG A 1 318 ? -7.284 10.950 -3.384 1.00 95.56 318 ARG A C 1
ATOM 2513 O O . ARG A 1 318 ? -7.206 10.653 -4.569 1.00 95.56 318 ARG A O 1
ATOM 2520 N N . LEU A 1 319 ? -7.356 10.048 -2.403 1.00 96.81 319 LEU A N 1
ATOM 2521 C CA . LEU A 1 319 ? -7.309 8.600 -2.629 1.00 96.81 319 LEU A CA 1
ATOM 2522 C C . LEU A 1 319 ? -8.336 8.151 -3.664 1.00 96.81 319 LEU A C 1
ATOM 2524 O O . LEU A 1 319 ? -9.438 8.690 -3.723 1.00 96.81 319 LEU A O 1
ATOM 2528 N N . SER A 1 320 ? -7.959 7.145 -4.451 1.00 97.12 320 SER A N 1
ATOM 2529 C CA . SER A 1 320 ? -8.859 6.614 -5.467 1.00 97.12 320 SER A CA 1
ATOM 2530 C C . SER A 1 320 ? -10.081 5.910 -4.870 1.00 97.12 320 SER A C 1
ATOM 2532 O O . SER A 1 320 ? -9.997 5.335 -3.783 1.00 97.12 320 SER A O 1
ATOM 2534 N N . ALA A 1 321 ? -11.194 5.893 -5.604 1.00 97.56 321 ALA A N 1
ATOM 2535 C CA . ALA A 1 321 ? -12.449 5.266 -5.209 1.00 97.56 321 ALA A CA 1
ATOM 2536 C C . ALA A 1 321 ? -12.248 3.795 -4.835 1.00 97.56 321 ALA A C 1
ATOM 2538 O O . ALA A 1 321 ? -12.642 3.385 -3.749 1.00 97.56 321 ALA A O 1
ATOM 2539 N N . LYS A 1 322 ? -11.520 3.024 -5.653 1.00 97.56 322 LYS A N 1
ATOM 2540 C CA . LYS A 1 322 ? -11.166 1.626 -5.345 1.00 97.56 322 LYS A CA 1
ATOM 2541 C C . LYS A 1 322 ? -10.432 1.456 -4.012 1.00 97.56 322 LYS A C 1
ATOM 2543 O O . LYS A 1 322 ? -10.611 0.442 -3.347 1.00 97.56 322 LYS A O 1
ATOM 2548 N N . ARG A 1 323 ? -9.625 2.441 -3.604 1.00 97.44 323 ARG A N 1
ATOM 2549 C CA . ARG A 1 323 ? -8.893 2.409 -2.335 1.00 97.44 323 ARG A CA 1
ATOM 2550 C C . ARG A 1 323 ? -9.816 2.699 -1.155 1.00 97.44 323 ARG A C 1
ATOM 2552 O O . ARG A 1 323 ? -9.688 2.045 -0.126 1.00 97.44 323 ARG A O 1
ATOM 2559 N N . LEU A 1 324 ? -10.753 3.635 -1.311 1.00 98.06 324 LEU A N 1
ATOM 2560 C CA . LEU A 1 324 ? -11.793 3.862 -0.306 1.00 98.06 324 LEU A CA 1
ATOM 2561 C C . LEU A 1 324 ? -12.696 2.632 -0.178 1.00 98.06 324 LEU A C 1
ATOM 2563 O O . LEU A 1 324 ? -12.914 2.172 0.930 1.00 98.06 324 LEU A O 1
ATOM 2567 N N . ILE A 1 325 ? -13.117 2.034 -1.295 1.00 98.56 325 ILE A N 1
ATOM 2568 C CA . ILE A 1 325 ? -13.942 0.819 -1.300 1.00 98.56 325 ILE A CA 1
ATOM 2569 C C . ILE A 1 325 ? -13.216 -0.350 -0.630 1.00 98.56 325 ILE A C 1
ATOM 2571 O O . ILE A 1 325 ? -13.820 -1.018 0.197 1.00 98.56 325 ILE A O 1
ATOM 2575 N N . PHE A 1 326 ? -11.931 -0.578 -0.925 1.00 98.75 326 PHE A N 1
ATOM 2576 C CA . PHE A 1 326 ? -11.144 -1.623 -0.259 1.00 98.75 326 PHE A CA 1
ATOM 2577 C C . PHE A 1 326 ? -11.141 -1.447 1.266 1.00 98.75 326 PHE A C 1
ATOM 2579 O O . PHE A 1 326 ? -11.364 -2.397 2.007 1.00 98.75 326 PHE A O 1
ATOM 2586 N N . LEU A 1 327 ? -10.933 -0.218 1.746 1.00 98.62 327 LEU A N 1
ATOM 2587 C CA . LEU A 1 327 ? -10.974 0.088 3.176 1.00 98.62 327 LEU A CA 1
ATOM 2588 C C . LEU A 1 327 ? -12.385 -0.086 3.761 1.00 98.62 327 LEU A C 1
ATOM 2590 O O . LEU A 1 327 ? -12.524 -0.649 4.841 1.00 98.62 327 LEU A O 1
ATOM 2594 N N . THR A 1 328 ? -13.432 0.328 3.045 1.00 98.69 328 THR A N 1
ATOM 2595 C CA . THR A 1 328 ? -14.829 0.099 3.443 1.00 98.69 328 THR A CA 1
ATOM 2596 C C . THR A 1 328 ? -15.160 -1.393 3.510 1.00 98.69 328 THR A C 1
ATOM 2598 O O . THR A 1 328 ? -15.841 -1.804 4.442 1.00 98.69 328 THR A O 1
ATOM 2601 N N . GLN A 1 329 ? -14.630 -2.215 2.599 1.00 98.81 329 GLN A N 1
ATOM 2602 C CA . GLN A 1 329 ? -14.739 -3.678 2.655 1.00 98.81 329 GLN A CA 1
ATOM 2603 C C . GLN A 1 329 ? -14.072 -4.240 3.908 1.00 98.81 329 GLN A C 1
ATOM 2605 O O . GLN A 1 329 ? -14.643 -5.123 4.537 1.00 98.81 329 GLN A O 1
ATOM 2610 N N . CYS A 1 330 ? -12.924 -3.699 4.331 1.00 98.75 330 CYS A N 1
ATOM 2611 C CA . CYS A 1 330 ? -12.326 -4.084 5.611 1.00 98.75 330 CYS A CA 1
ATOM 2612 C C . CYS A 1 330 ? -13.246 -3.782 6.800 1.00 98.75 330 CYS A C 1
ATOM 2614 O O . CYS A 1 330 ? -13.392 -4.619 7.684 1.00 98.75 330 CYS A O 1
ATOM 2616 N N . LEU A 1 331 ? -13.883 -2.609 6.812 1.00 98.69 331 LEU A N 1
ATOM 2617 C CA . LEU A 1 331 ? -14.800 -2.216 7.886 1.00 98.69 331 LEU A CA 1
ATOM 2618 C C . LEU A 1 331 ? -16.078 -3.063 7.893 1.00 98.69 331 LEU A C 1
ATOM 2620 O O . LEU A 1 331 ? -16.491 -3.516 8.955 1.00 98.69 331 LEU A O 1
ATOM 2624 N N . ALA A 1 332 ? -16.672 -3.314 6.724 1.00 98.62 332 ALA A N 1
ATOM 2625 C CA . ALA A 1 332 ? -17.848 -4.172 6.586 1.00 98.62 332 ALA A CA 1
ATOM 2626 C C . ALA A 1 332 ? -17.541 -5.615 7.005 1.00 98.62 332 ALA A C 1
ATOM 2628 O O . ALA A 1 332 ? -18.336 -6.268 7.676 1.00 98.62 332 ALA A O 1
ATOM 2629 N N . ASP A 1 333 ? -16.356 -6.108 6.642 1.00 98.62 333 ASP A N 1
ATOM 2630 C CA . ASP A 1 333 ? -15.874 -7.418 7.050 1.00 98.62 333 ASP A CA 1
ATOM 2631 C C . ASP A 1 333 ? -15.711 -7.523 8.570 1.00 98.62 333 ASP A C 1
ATOM 2633 O O . ASP A 1 333 ? -16.170 -8.505 9.150 1.00 98.62 333 ASP A O 1
ATOM 2637 N N . LEU A 1 334 ? -15.106 -6.517 9.207 1.00 98.25 334 LEU A N 1
ATOM 2638 C CA . LEU A 1 334 ? -14.916 -6.454 10.657 1.00 98.25 334 LEU A CA 1
ATOM 2639 C C . LEU A 1 334 ? -16.245 -6.337 11.420 1.00 98.25 334 LEU A C 1
ATOM 2641 O O . LEU A 1 334 ? -16.408 -6.977 12.459 1.00 98.25 334 LEU A O 1
ATOM 2645 N N . ALA A 1 335 ? -17.202 -5.565 10.898 1.00 97.88 335 ALA A N 1
ATOM 2646 C CA . ALA A 1 335 ? -18.505 -5.323 11.523 1.00 97.88 335 ALA A CA 1
ATOM 2647 C C . ALA A 1 335 ? -19.350 -6.595 11.712 1.00 97.88 335 ALA A C 1
ATOM 2649 O O . ALA A 1 335 ? -20.213 -6.644 12.580 1.00 97.88 335 ALA A O 1
ATOM 2650 N N . GLU A 1 336 ? -19.089 -7.656 10.941 1.00 97.44 336 GLU A N 1
ATOM 2651 C CA . GLU A 1 336 ? -19.746 -8.953 11.150 1.00 97.44 336 GLU A CA 1
ATOM 2652 C C . GLU A 1 336 ? -19.228 -9.710 12.388 1.00 97.44 336 GLU A C 1
ATOM 2654 O O . GLU A 1 336 ? -19.825 -10.707 12.793 1.00 97.44 336 GLU A O 1
ATOM 2659 N N . ARG A 1 337 ? -18.097 -9.284 12.967 1.00 95.25 337 ARG A N 1
ATOM 2660 C CA . ARG A 1 337 ? -17.434 -9.947 14.106 1.00 95.25 337 ARG A CA 1
ATOM 2661 C C . ARG A 1 337 ? -17.243 -9.035 15.318 1.00 95.25 337 ARG A C 1
ATOM 2663 O O . ARG A 1 337 ? -16.955 -9.536 16.402 1.00 95.25 337 ARG A O 1
ATOM 2670 N N . ARG A 1 338 ? -17.365 -7.717 15.146 1.00 95.38 338 ARG A N 1
ATOM 2671 C CA . ARG A 1 338 ? -17.170 -6.701 16.187 1.00 95.38 338 ARG A CA 1
ATOM 2672 C C . ARG A 1 338 ? -18.225 -5.614 16.068 1.00 95.38 338 ARG A C 1
ATOM 2674 O O . ARG A 1 338 ? -18.503 -5.150 14.966 1.00 95.38 338 ARG A O 1
ATOM 2681 N N . ASP A 1 339 ? -18.700 -5.127 17.210 1.00 97.44 339 ASP A N 1
ATOM 2682 C CA . ASP A 1 339 ? -19.452 -3.876 17.248 1.00 97.44 339 ASP A CA 1
ATOM 2683 C C . ASP A 1 339 ? -18.557 -2.748 16.727 1.00 97.44 339 ASP A C 1
ATOM 2685 O O . ASP A 1 339 ? -17.488 -2.477 17.286 1.00 97.44 339 ASP A O 1
ATOM 2689 N N . LEU A 1 340 ? -18.986 -2.112 15.638 1.00 98.12 340 LEU A N 1
ATOM 2690 C CA . LEU A 1 340 ? -18.231 -1.079 14.941 1.00 98.12 340 LEU A CA 1
ATOM 2691 C C . LEU A 1 340 ? -19.098 0.157 14.727 1.00 98.12 340 LEU A C 1
ATOM 2693 O O . LEU A 1 340 ? -20.159 0.088 14.107 1.00 98.12 340 LEU A O 1
ATOM 2697 N N . VAL A 1 341 ? -18.581 1.297 15.174 1.00 98.00 341 VAL A N 1
ATOM 2698 C CA . VAL A 1 341 ? -19.128 2.628 14.914 1.00 98.00 341 VAL A CA 1
ATOM 2699 C C . VAL A 1 341 ? -18.276 3.327 13.856 1.00 98.00 341 VAL A C 1
ATOM 2701 O O . VAL A 1 341 ? -17.058 3.447 14.003 1.00 98.00 341 VAL A O 1
ATOM 2704 N N . VAL A 1 342 ? -18.905 3.826 12.791 1.00 98.25 342 VAL A N 1
ATOM 2705 C CA . VAL A 1 342 ? -18.213 4.553 11.717 1.00 98.25 342 VAL A CA 1
ATOM 2706 C C . VAL A 1 342 ? -18.585 6.032 11.753 1.00 98.25 342 VAL A C 1
ATOM 2708 O O . VAL A 1 342 ? -19.750 6.404 11.859 1.00 98.25 342 VAL A O 1
ATOM 2711 N N . ARG A 1 343 ? -17.579 6.903 11.654 1.00 97.69 343 ARG A N 1
ATOM 2712 C CA . ARG A 1 343 ? -17.733 8.368 11.658 1.00 97.69 343 ARG A CA 1
ATOM 2713 C C . ARG A 1 343 ? -17.051 8.976 10.434 1.00 97.69 343 ARG A C 1
ATOM 2715 O O . ARG A 1 343 ? -16.107 8.401 9.892 1.00 97.69 343 ARG A O 1
ATOM 2722 N N . VAL A 1 344 ? -17.496 10.157 10.007 1.00 97.00 344 VAL A N 1
ATOM 2723 C CA . VAL A 1 344 ? -16.930 10.876 8.851 1.00 97.00 344 VAL A CA 1
ATOM 2724 C C . VAL A 1 344 ? -16.652 12.321 9.250 1.00 97.00 344 VAL A C 1
ATOM 2726 O O . VAL A 1 344 ? -17.572 13.103 9.459 1.00 97.00 344 VAL A O 1
ATOM 2729 N N . GLY A 1 345 ? -15.390 12.726 9.359 1.00 95.19 345 GLY A N 1
ATOM 2730 C CA . GLY A 1 345 ? -15.065 14.065 9.852 1.00 95.19 345 GLY A CA 1
ATOM 2731 C C . GLY A 1 345 ? -13.597 14.234 10.197 1.00 95.19 345 GLY A C 1
ATOM 2732 O O . GLY A 1 345 ? -12.747 13.552 9.641 1.00 95.19 345 GLY A O 1
ATOM 2733 N N . ALA A 1 346 ? -13.287 15.162 11.099 1.00 93.69 346 ALA A N 1
ATOM 2734 C CA . ALA A 1 346 ? -11.940 15.309 11.642 1.00 93.69 346 ALA A CA 1
ATOM 2735 C C . ALA A 1 346 ? -11.808 14.441 12.909 1.00 93.69 346 ALA A C 1
ATOM 2737 O O . ALA A 1 346 ? -12.577 14.670 13.845 1.00 93.69 346 ALA A O 1
ATOM 2738 N N . PRO A 1 347 ? -10.843 13.501 13.003 1.00 93.31 347 PRO A N 1
ATOM 2739 C CA . PRO A 1 347 ? -10.724 12.603 14.158 1.00 93.31 347 PRO A CA 1
ATOM 2740 C C . PRO A 1 347 ? -10.675 13.326 15.509 1.00 93.31 347 PRO A C 1
ATOM 2742 O O . PRO A 1 347 ? -11.384 12.943 16.432 1.00 93.31 347 PRO A O 1
ATOM 2745 N N . ALA A 1 348 ? -9.930 14.435 15.595 1.00 91.69 348 ALA A N 1
ATOM 2746 C CA . ALA A 1 348 ? -9.823 15.242 16.813 1.00 91.69 348 ALA A CA 1
ATOM 2747 C C . ALA A 1 348 ? -11.162 15.845 17.284 1.00 91.69 348 ALA A C 1
ATOM 2749 O O . ALA A 1 348 ? -11.314 16.145 18.463 1.00 91.69 348 ALA A O 1
ATOM 2750 N N . THR A 1 349 ? -12.123 16.047 16.378 1.00 93.50 349 THR A N 1
ATOM 2751 C CA . THR A 1 349 ? -13.468 16.540 16.707 1.00 93.50 349 THR A CA 1
ATOM 2752 C C . THR A 1 349 ? -14.418 15.385 16.996 1.00 93.50 349 THR A C 1
ATOM 2754 O O . THR A 1 349 ? -15.122 15.412 17.997 1.00 93.50 349 THR A O 1
ATOM 2757 N N . GLU A 1 350 ? -14.422 14.365 16.137 1.00 95.06 350 GLU A N 1
ATOM 2758 C CA . GLU A 1 350 ? -15.373 13.248 16.205 1.00 95.06 350 GLU A CA 1
ATOM 2759 C C . GLU A 1 350 ? -15.125 12.312 17.401 1.00 95.06 350 GLU A C 1
ATOM 2761 O O . GLU A 1 350 ? -16.029 11.587 17.808 1.00 95.06 350 GLU A O 1
ATOM 2766 N N . LEU A 1 351 ? -13.911 12.324 17.961 1.00 93.62 351 LEU A N 1
ATOM 2767 C CA . LEU A 1 351 ? -13.512 11.499 19.106 1.00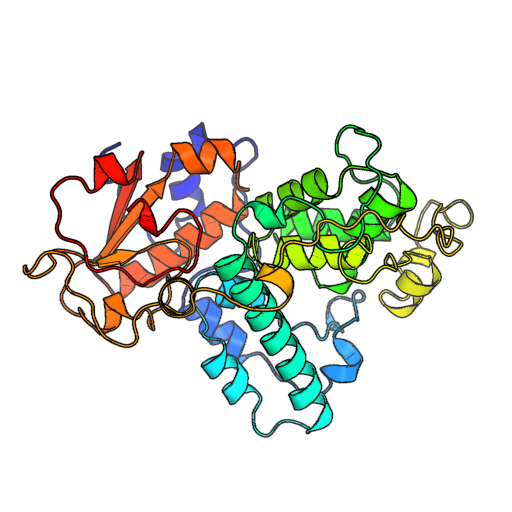 93.62 351 LEU A CA 1
ATOM 2768 C C . LEU A 1 351 ? -13.250 12.316 20.381 1.00 93.62 351 LEU A C 1
ATOM 2770 O O . LEU A 1 351 ? -12.762 11.780 21.377 1.00 93.62 351 LEU A O 1
ATOM 2774 N N . ALA A 1 352 ? -13.550 13.617 20.365 1.00 92.56 352 ALA A N 1
ATOM 2775 C CA . ALA A 1 352 ? -13.298 14.494 21.500 1.00 92.56 352 ALA A CA 1
ATOM 2776 C C . ALA A 1 352 ? -14.041 14.010 22.758 1.00 92.56 352 ALA A C 1
ATOM 2778 O O . ALA A 1 352 ? -15.254 13.815 22.742 1.00 92.56 352 ALA A O 1
ATOM 2779 N N . GLY A 1 353 ? -13.307 13.853 23.862 1.00 91.06 353 GLY A N 1
ATOM 2780 C CA . GLY A 1 353 ? -13.865 13.446 25.156 1.00 91.06 353 GLY A CA 1
ATOM 2781 C C . GLY A 1 353 ? -14.100 11.942 25.329 1.00 91.06 353 GLY A C 1
ATOM 2782 O O . GLY A 1 353 ? -14.512 11.544 26.413 1.00 91.06 353 GLY A O 1
ATOM 2783 N N . ILE A 1 354 ? -13.815 11.114 24.318 1.00 92.12 354 ILE A N 1
ATOM 2784 C CA . ILE A 1 354 ? -13.875 9.651 24.426 1.00 92.12 354 ILE A CA 1
ATOM 2785 C C . ILE A 1 354 ? -12.502 9.137 24.863 1.00 92.12 354 ILE A C 1
ATOM 2787 O O . ILE A 1 354 ? -11.487 9.494 24.263 1.00 92.12 354 ILE A O 1
ATOM 2791 N N . ARG A 1 355 ? -12.443 8.273 25.881 1.00 92.62 355 ARG A N 1
ATOM 2792 C CA . ARG A 1 355 ? -11.199 7.564 26.218 1.00 92.62 355 ARG A CA 1
ATOM 2793 C C . ARG A 1 355 ? -10.992 6.400 25.255 1.00 92.62 355 ARG A C 1
ATOM 2795 O O . ARG A 1 355 ? -11.845 5.521 25.152 1.00 92.62 355 ARG A O 1
ATOM 2802 N N . LEU A 1 356 ? -9.859 6.381 24.562 1.00 93.38 356 LEU A N 1
ATOM 2803 C CA . LEU A 1 356 ? -9.594 5.433 23.480 1.00 93.38 356 LEU A CA 1
ATOM 2804 C C . LEU A 1 356 ? -8.434 4.501 23.820 1.00 93.38 356 LEU A C 1
ATOM 2806 O O . LEU A 1 356 ? -7.397 4.945 24.308 1.00 93.38 356 LEU A O 1
ATOM 2810 N N . ALA A 1 357 ? -8.587 3.225 23.477 1.00 94.38 357 ALA A N 1
ATOM 2811 C CA . ALA A 1 357 ? -7.463 2.333 23.223 1.00 94.38 357 ALA A CA 1
ATOM 2812 C C . ALA A 1 357 ? -7.124 2.384 21.730 1.00 94.38 357 ALA A C 1
ATOM 2814 O O . ALA A 1 357 ? -8.028 2.417 20.899 1.00 94.38 357 ALA A O 1
ATOM 2815 N N . ALA A 1 358 ? -5.843 2.379 21.369 1.00 93.00 358 ALA A N 1
ATOM 2816 C CA . ALA A 1 358 ? -5.431 2.367 19.970 1.00 93.00 358 ALA A CA 1
ATOM 2817 C C . ALA A 1 358 ? -4.079 1.665 19.799 1.00 93.00 358 ALA A C 1
ATOM 2819 O O . ALA A 1 358 ? -3.212 1.732 20.674 1.00 93.00 358 ALA A O 1
ATOM 2820 N N . THR A 1 359 ? -3.892 1.011 18.656 1.00 92.56 359 THR A N 1
ATOM 2821 C CA . THR A 1 359 ? -2.634 0.343 18.307 1.00 92.56 359 THR A CA 1
ATOM 2822 C C . THR A 1 359 ? -1.614 1.353 17.808 1.00 92.56 359 THR A C 1
ATOM 2824 O O . THR A 1 359 ? -1.877 2.078 16.849 1.00 92.56 359 THR A O 1
ATOM 2827 N N . PHE A 1 360 ? -0.428 1.363 18.421 1.00 89.75 360 PHE A N 1
ATOM 2828 C CA . PHE A 1 360 ? 0.676 2.230 18.016 1.00 89.75 360 PHE A CA 1
ATOM 2829 C C . PHE A 1 360 ? 0.993 2.099 16.521 1.00 89.75 360 PHE A C 1
ATOM 2831 O O . PHE A 1 360 ? 1.309 1.014 16.033 1.00 89.75 360 PHE A O 1
ATOM 2838 N N . ALA A 1 361 ? 0.990 3.230 15.816 1.00 87.38 361 ALA A N 1
ATOM 2839 C CA . ALA A 1 361 ? 1.444 3.318 14.437 1.00 87.38 361 ALA A CA 1
ATOM 2840 C C . ALA A 1 361 ? 2.683 4.227 14.343 1.00 87.38 361 ALA A C 1
ATOM 2842 O O . ALA A 1 361 ? 2.607 5.399 14.719 1.00 87.38 361 ALA A O 1
ATOM 2843 N N . PRO A 1 362 ? 3.816 3.759 13.787 1.00 82.56 362 PRO A N 1
ATOM 2844 C CA . PRO A 1 362 ? 5.045 4.548 13.676 1.00 82.56 362 PRO A CA 1
ATOM 2845 C C . PRO A 1 362 ? 4.986 5.552 12.508 1.00 82.56 362 PRO A C 1
ATOM 2847 O O . PRO A 1 362 ? 5.791 5.519 11.574 1.00 82.56 362 PRO A O 1
ATOM 2850 N N . VAL A 1 363 ? 4.002 6.452 12.539 1.00 82.62 363 VAL A N 1
ATOM 2851 C CA . VAL A 1 363 ? 3.772 7.495 11.532 1.00 82.62 363 VAL A CA 1
ATOM 2852 C C . VAL A 1 363 ? 3.936 8.887 12.158 1.00 82.62 363 VAL A C 1
ATOM 2854 O O . VAL A 1 363 ? 3.551 9.078 13.310 1.00 82.62 363 VAL A O 1
ATOM 2857 N N . PRO A 1 364 ? 4.434 9.908 11.426 1.00 74.38 364 PRO A N 1
ATOM 2858 C CA . PRO A 1 364 ? 4.681 11.247 11.984 1.00 74.38 364 PRO A CA 1
ATOM 2859 C C . PRO A 1 364 ? 3.469 11.898 12.665 1.00 74.38 364 PRO A C 1
ATOM 2861 O O . PRO A 1 364 ? 3.621 12.747 13.537 1.00 74.38 364 PRO A O 1
ATOM 2864 N N . GLY A 1 365 ? 2.258 11.516 12.251 1.00 74.94 365 GLY A N 1
ATOM 2865 C CA . GLY A 1 365 ? 1.017 12.021 12.822 1.00 74.94 365 GLY A CA 1
ATOM 2866 C C . GLY A 1 365 ? 0.630 11.413 14.168 1.00 74.94 365 GLY A C 1
ATOM 2867 O O . GLY A 1 365 ? -0.169 12.045 14.847 1.00 74.94 365 GLY A O 1
ATOM 2868 N N . TRP A 1 366 ? 1.183 10.256 14.552 1.00 81.19 366 TRP A N 1
ATOM 2869 C CA . TRP A 1 366 ? 0.711 9.476 15.701 1.00 81.19 366 TRP A CA 1
ATOM 2870 C C . TRP A 1 366 ? 0.806 10.240 17.021 1.00 81.19 366 TRP A C 1
ATOM 2872 O O . TRP A 1 366 ? -0.153 10.302 17.771 1.00 81.19 366 TRP A O 1
ATOM 2882 N N . HIS A 1 367 ? 1.928 10.918 17.263 1.00 73.94 367 HIS A N 1
ATOM 2883 C CA . HIS A 1 367 ? 2.151 11.681 18.498 1.00 73.94 367 HIS A CA 1
ATOM 2884 C C . HIS A 1 367 ? 1.291 12.947 18.637 1.00 73.94 367 HIS A C 1
ATOM 2886 O O . HIS A 1 367 ? 1.404 13.649 19.637 1.00 73.94 367 HIS A O 1
ATOM 2892 N N . ARG A 1 368 ? 0.507 13.302 17.611 1.00 68.50 368 ARG A N 1
ATOM 2893 C CA . ARG A 1 368 ? -0.436 14.430 17.673 1.00 68.50 368 ARG A CA 1
ATOM 2894 C C . ARG A 1 368 ? -1.840 13.994 18.082 1.00 68.50 368 ARG A C 1
ATOM 2896 O O . ARG A 1 368 ? -2.720 14.852 18.116 1.00 68.50 368 ARG A O 1
ATOM 2903 N N . ILE A 1 369 ? -2.041 12.695 18.275 1.00 61.00 369 ILE A N 1
ATOM 2904 C CA . ILE A 1 369 ? -3.321 12.100 18.624 1.00 61.00 369 ILE A CA 1
ATOM 2905 C C . ILE A 1 369 ? -3.365 11.843 20.125 1.00 61.00 369 ILE A C 1
ATOM 2907 O O . ILE A 1 369 ? -2.318 11.412 20.663 1.00 61.00 369 ILE A O 1
#